Protein AF-A0A7Y2GBN8-F1 (afdb_monomer)

Structure (mmCIF, N/CA/C/O backbone):
data_AF-A0A7Y2GBN8-F1
#
_entry.id   AF-A0A7Y2GBN8-F1
#
loop_
_atom_site.group_PDB
_atom_site.id
_atom_site.type_symbol
_atom_site.label_atom_id
_atom_site.label_alt_id
_atom_site.label_comp_id
_atom_site.label_asym_id
_atom_site.label_entity_id
_atom_site.label_seq_id
_atom_site.pdbx_PDB_ins_code
_atom_site.Cartn_x
_atom_site.Cartn_y
_atom_site.Cartn_z
_atom_site.occupancy
_atom_site.B_iso_or_equiv
_atom_site.auth_seq_id
_atom_site.auth_comp_id
_atom_site.auth_asym_id
_atom_site.auth_atom_id
_atom_site.pdbx_PDB_model_num
ATOM 1 N N . MET A 1 1 ? 2.448 -14.782 -27.364 1.00 43.53 1 MET A N 1
ATOM 2 C CA . MET A 1 1 ? 2.460 -13.316 -27.543 1.00 43.53 1 MET A CA 1
ATOM 3 C C . MET A 1 1 ? 3.559 -12.957 -28.530 1.00 43.53 1 MET A C 1
ATOM 5 O O . MET A 1 1 ? 4.659 -13.469 -28.355 1.00 43.53 1 MET A O 1
ATOM 9 N N . PRO A 1 2 ? 3.291 -12.168 -29.582 1.00 41.34 2 PRO A N 1
ATOM 10 C CA . PRO A 1 2 ? 4.346 -11.687 -30.469 1.00 41.34 2 PRO A CA 1
ATOM 11 C C . PRO A 1 2 ? 5.323 -10.818 -29.665 1.00 41.34 2 PRO A C 1
ATOM 13 O O . PRO A 1 2 ? 4.904 -9.918 -28.939 1.00 41.34 2 PRO A O 1
ATOM 16 N N . TYR A 1 3 ? 6.620 -11.115 -29.753 1.00 49.09 3 TYR A N 1
ATOM 17 C CA . TYR A 1 3 ? 7.675 -10.302 -29.151 1.00 49.09 3 TYR A CA 1
ATOM 18 C C . TYR A 1 3 ? 7.743 -8.966 -29.898 1.00 49.09 3 TYR A C 1
ATOM 20 O O . TYR A 1 3 ? 8.444 -8.843 -30.901 1.00 49.09 3 TYR A O 1
ATOM 28 N N . PHE A 1 4 ? 6.977 -7.973 -29.448 1.00 67.62 4 PHE A N 1
ATOM 29 C CA . PHE A 1 4 ? 7.106 -6.620 -29.969 1.00 67.62 4 PHE A CA 1
ATOM 30 C C . PHE A 1 4 ? 8.477 -6.073 -29.567 1.00 67.62 4 PHE A C 1
ATOM 32 O O . PHE A 1 4 ? 8.785 -5.912 -28.386 1.00 67.62 4 PHE A O 1
ATOM 39 N N . VAL A 1 5 ? 9.314 -5.818 -30.571 1.00 79.19 5 VAL A N 1
ATOM 40 C CA . VAL A 1 5 ? 10.567 -5.083 -30.402 1.00 79.19 5 VAL A CA 1
ATOM 41 C C . VAL A 1 5 ? 10.202 -3.688 -29.896 1.00 79.19 5 VAL A C 1
ATOM 43 O O . VAL A 1 5 ? 9.410 -2.989 -30.526 1.00 79.19 5 VAL A O 1
ATOM 46 N N . SER A 1 6 ? 10.732 -3.293 -28.739 1.00 90.25 6 SER A N 1
ATOM 47 C CA . SER A 1 6 ? 10.392 -2.003 -28.142 1.00 90.25 6 SER A CA 1
ATOM 48 C C . SER A 1 6 ? 11.012 -0.849 -28.943 1.00 90.25 6 SER A C 1
ATOM 50 O O . SER A 1 6 ? 12.132 -0.945 -29.449 1.00 90.25 6 SER A O 1
ATOM 52 N N . THR A 1 7 ? 10.309 0.280 -29.035 1.00 92.25 7 THR A N 1
ATOM 53 C CA . THR A 1 7 ? 10.820 1.495 -29.693 1.00 92.25 7 THR A CA 1
ATOM 54 C C . THR A 1 7 ? 12.186 1.950 -29.145 1.00 92.25 7 THR A C 1
ATOM 56 O O . THR A 1 7 ? 13.067 2.240 -29.957 1.00 92.25 7 THR A O 1
ATOM 59 N N . PRO A 1 8 ? 12.444 1.950 -27.815 1.00 93.38 8 PRO A N 1
ATOM 60 C CA . PRO A 1 8 ? 13.748 2.340 -27.266 1.00 93.38 8 PRO A CA 1
ATOM 61 C C . PRO A 1 8 ? 14.896 1.426 -27.709 1.00 93.38 8 PRO A C 1
ATOM 63 O O . PRO A 1 8 ? 16.003 1.906 -27.963 1.00 93.38 8 PRO A O 1
ATOM 66 N N . LEU A 1 9 ? 14.621 0.128 -27.872 1.00 95.62 9 LEU A N 1
ATOM 67 C CA . LEU A 1 9 ? 15.596 -0.842 -28.361 1.00 95.62 9 LEU A CA 1
ATOM 68 C C . LEU A 1 9 ? 15.996 -0.530 -29.806 1.00 95.62 9 LEU A C 1
ATOM 70 O O . LEU A 1 9 ? 17.184 -0.473 -30.117 1.00 95.62 9 LEU A O 1
ATOM 74 N N . ILE A 1 10 ? 15.015 -0.283 -30.679 1.00 96.00 10 ILE A N 1
ATOM 75 C CA . ILE A 1 10 ? 15.262 0.050 -32.090 1.00 96.00 10 ILE A CA 1
ATOM 76 C C . ILE A 1 10 ? 16.093 1.330 -32.197 1.00 96.00 10 ILE A C 1
ATOM 78 O O . ILE A 1 10 ? 17.081 1.368 -32.930 1.00 96.00 10 ILE A O 1
ATOM 82 N N . VAL A 1 11 ? 15.722 2.364 -31.438 1.00 96.38 11 VAL A N 1
ATOM 83 C CA . VAL A 1 11 ? 16.416 3.658 -31.424 1.00 96.38 11 VAL A CA 1
ATOM 84 C C . VAL A 1 11 ? 17.865 3.507 -30.944 1.00 96.38 11 VAL A C 1
ATOM 86 O O . VAL A 1 11 ? 18.784 4.018 -31.588 1.00 96.38 11 VAL A O 1
ATOM 89 N N . THR A 1 12 ? 18.090 2.738 -29.875 1.00 96.69 12 THR A N 1
ATOM 90 C CA . THR A 1 12 ? 19.435 2.451 -29.346 1.00 96.69 12 THR A CA 1
ATOM 91 C C . THR A 1 12 ? 20.280 1.666 -30.349 1.00 96.69 12 THR A C 1
ATOM 93 O O . THR A 1 12 ? 21.427 2.028 -30.618 1.00 96.69 12 THR A O 1
ATOM 96 N N . ALA A 1 13 ? 19.712 0.620 -30.957 1.00 96.75 13 ALA A N 1
ATOM 97 C CA . ALA A 1 13 ? 20.402 -0.203 -31.946 1.00 96.75 13 ALA A CA 1
ATOM 98 C C . ALA A 1 13 ? 20.777 0.591 -33.206 1.00 96.75 13 ALA A C 1
ATOM 100 O O . ALA A 1 13 ? 21.891 0.449 -33.718 1.00 96.75 13 ALA A O 1
ATOM 101 N N . LEU A 1 14 ? 19.888 1.471 -33.680 1.00 97.19 14 LEU A N 1
ATOM 102 C CA . LEU A 1 14 ? 20.169 2.363 -34.804 1.00 97.19 14 LEU A CA 1
ATOM 103 C C . LEU A 1 14 ? 21.304 3.338 -34.468 1.00 97.19 14 LEU A C 1
ATOM 105 O O . LEU A 1 14 ? 22.244 3.472 -35.253 1.00 97.19 14 LEU A O 1
ATOM 109 N N . GLY A 1 15 ? 21.254 3.968 -33.290 1.00 97.31 15 GLY A N 1
ATOM 110 C CA . GLY A 1 15 ? 22.294 4.886 -32.826 1.00 97.31 15 GLY A CA 1
ATOM 111 C C . GLY A 1 15 ? 23.675 4.229 -32.757 1.00 97.31 15 GLY A C 1
ATOM 112 O O . GLY A 1 15 ? 24.641 4.755 -33.310 1.00 97.31 15 GLY A O 1
ATOM 113 N N . LEU A 1 16 ? 23.765 3.030 -32.172 1.00 97.44 16 LEU A N 1
ATOM 114 C CA . LEU A 1 16 ? 25.018 2.267 -32.096 1.00 97.44 16 LEU A CA 1
ATOM 115 C C . LEU A 1 16 ? 25.519 1.813 -33.471 1.00 97.44 16 LEU A C 1
ATOM 117 O O . LEU A 1 16 ? 26.725 1.831 -33.720 1.00 97.44 16 LEU A O 1
ATOM 121 N N . THR A 1 17 ? 24.613 1.460 -34.385 1.00 96.75 17 THR A N 1
ATOM 122 C CA . THR A 1 17 ? 24.978 1.098 -35.761 1.00 96.75 17 THR A CA 1
ATOM 123 C C . THR A 1 17 ? 25.546 2.298 -36.522 1.00 96.75 17 THR A C 1
ATOM 125 O O . THR A 1 17 ? 26.525 2.140 -37.248 1.00 96.75 17 THR A O 1
ATOM 128 N N . LEU A 1 18 ? 25.005 3.508 -36.326 1.00 96.38 18 LEU A N 1
ATOM 129 C CA . LEU A 1 18 ? 25.555 4.738 -36.913 1.00 96.38 18 LEU A CA 1
ATOM 130 C C . LEU A 1 18 ? 26.959 5.051 -36.384 1.00 96.38 18 LEU A C 1
ATOM 132 O O . LEU A 1 18 ? 27.853 5.349 -37.175 1.00 96.38 18 LEU A O 1
ATOM 136 N N . VAL A 1 19 ? 27.176 4.929 -35.070 1.00 96.06 19 VAL A N 1
ATOM 137 C CA . VAL A 1 19 ? 28.506 5.123 -34.463 1.00 96.06 19 VAL A CA 1
ATOM 138 C C . VAL A 1 19 ? 29.505 4.096 -35.004 1.00 96.06 19 VAL A C 1
ATOM 140 O O . VAL A 1 19 ? 30.620 4.453 -35.389 1.00 96.06 19 VAL A O 1
ATOM 143 N N . ALA A 1 20 ? 29.103 2.826 -35.092 1.00 94.69 20 ALA A N 1
ATOM 144 C CA . ALA A 1 20 ? 29.933 1.767 -35.659 1.00 94.69 20 ALA A CA 1
ATOM 145 C C . ALA A 1 20 ? 30.242 2.008 -37.142 1.00 94.69 20 ALA A C 1
ATOM 147 O O . ALA A 1 20 ? 31.375 1.819 -37.582 1.00 94.69 20 ALA A O 1
ATOM 148 N N . TRP A 1 21 ? 29.254 2.461 -37.916 1.00 95.12 21 TRP A N 1
ATOM 149 C CA . TRP A 1 21 ? 29.446 2.804 -39.318 1.00 95.12 21 TRP A CA 1
ATOM 150 C C . TRP A 1 21 ? 30.495 3.896 -39.482 1.00 95.12 21 TRP A C 1
ATOM 152 O O . TRP A 1 21 ? 31.442 3.728 -40.256 1.00 95.12 21 TRP A O 1
ATOM 162 N N . GLU A 1 22 ? 30.369 4.977 -38.725 1.00 95.38 22 GLU A N 1
ATOM 163 C CA . GLU A 1 22 ? 31.273 6.114 -38.822 1.00 95.38 22 GLU A CA 1
ATOM 164 C C . GLU A 1 22 ? 32.708 5.745 -38.412 1.00 95.38 22 GLU A C 1
ATOM 166 O O . GLU A 1 22 ? 33.669 6.161 -39.058 1.00 95.38 22 GLU A O 1
ATOM 171 N N . ALA A 1 23 ? 32.870 4.847 -37.435 1.00 90.69 23 ALA A N 1
ATOM 172 C CA . ALA A 1 23 ? 34.175 4.327 -37.027 1.00 90.69 23 ALA A CA 1
ATOM 173 C C . ALA A 1 23 ? 34.935 3.577 -38.144 1.00 90.69 23 ALA A C 1
ATOM 175 O O . ALA A 1 23 ? 36.156 3.446 -38.064 1.00 90.69 23 ALA A O 1
ATOM 176 N N . THR A 1 24 ? 34.240 3.106 -39.189 1.00 91.56 24 THR A N 1
ATOM 177 C CA . THR A 1 24 ? 34.852 2.395 -40.332 1.00 91.56 24 THR A CA 1
ATOM 178 C C . THR A 1 24 ? 35.208 3.280 -41.524 1.00 91.56 24 THR A C 1
ATOM 180 O O . THR A 1 24 ? 35.762 2.779 -42.503 1.00 91.56 24 THR A O 1
ATOM 183 N N . ARG A 1 25 ? 34.863 4.572 -41.504 1.00 91.44 25 ARG A N 1
ATOM 184 C CA . ARG A 1 25 ? 35.140 5.483 -42.623 1.00 91.44 25 ARG A CA 1
ATOM 185 C C . ARG A 1 25 ? 36.541 6.086 -42.527 1.00 91.44 25 ARG A C 1
ATOM 187 O O . ARG A 1 25 ? 37.037 6.366 -41.440 1.00 91.44 25 ARG A O 1
ATOM 194 N N . SER A 1 26 ? 37.160 6.305 -43.692 1.00 90.62 26 SER A N 1
ATOM 195 C CA . SER A 1 26 ? 38.464 6.980 -43.802 1.00 90.62 26 SER A CA 1
ATOM 196 C C . SER A 1 26 ? 38.367 8.469 -43.461 1.00 90.62 26 SER A C 1
ATOM 198 O O . SER A 1 26 ? 39.280 9.022 -42.856 1.00 90.62 26 SER A O 1
ATOM 200 N N . GLU A 1 27 ? 37.256 9.109 -43.828 1.00 93.50 27 GLU A N 1
ATOM 201 C CA . GLU A 1 27 ? 36.945 10.496 -43.483 1.00 93.50 27 GLU A CA 1
ATOM 202 C C . GLU A 1 27 ? 35.782 10.504 -42.499 1.00 93.50 27 GLU A C 1
ATOM 204 O O . GLU A 1 27 ? 34.703 9.993 -42.807 1.00 93.50 27 GLU A O 1
ATOM 209 N N . ARG A 1 28 ? 36.023 11.051 -41.303 1.00 91.88 28 ARG A N 1
ATOM 210 C CA . ARG A 1 28 ? 35.034 11.061 -40.226 1.00 91.88 28 ARG A CA 1
ATOM 211 C C . ARG A 1 28 ? 34.109 12.267 -40.346 1.00 91.88 28 ARG A C 1
ATOM 213 O O . ARG A 1 28 ? 34.570 13.404 -40.317 1.00 91.88 28 ARG A O 1
ATOM 220 N N . ASN A 1 29 ? 32.806 12.026 -40.392 1.00 94.75 29 ASN A N 1
ATOM 221 C CA . ASN A 1 29 ? 31.762 13.028 -40.272 1.00 94.75 29 ASN A CA 1
ATOM 222 C C . ASN A 1 29 ? 31.305 13.140 -38.801 1.00 94.75 29 ASN A C 1
ATOM 224 O O . ASN A 1 29 ? 30.582 12.267 -38.305 1.00 94.75 29 ASN A O 1
ATOM 228 N N . PRO A 1 30 ? 31.674 14.219 -38.086 1.00 94.31 30 PRO A N 1
ATOM 229 C CA . PRO A 1 30 ? 31.319 14.380 -36.678 1.00 94.31 30 PRO A CA 1
ATOM 230 C C . PRO A 1 30 ? 29.804 14.467 -36.450 1.00 94.31 30 PRO A C 1
ATOM 232 O O . PRO A 1 30 ? 29.337 14.068 -35.386 1.00 94.31 30 PRO A O 1
ATOM 235 N N . LEU A 1 31 ? 29.024 14.919 -37.441 1.00 95.12 31 LEU A N 1
ATOM 236 C CA . LEU A 1 31 ? 27.568 15.030 -37.320 1.00 95.12 31 LEU A CA 1
ATOM 237 C C . LEU A 1 31 ? 26.885 13.659 -37.260 1.00 95.12 31 LEU A C 1
ATOM 239 O O . LEU A 1 31 ? 25.912 13.501 -36.528 1.00 95.12 31 LEU A O 1
ATOM 243 N N . LEU A 1 32 ? 2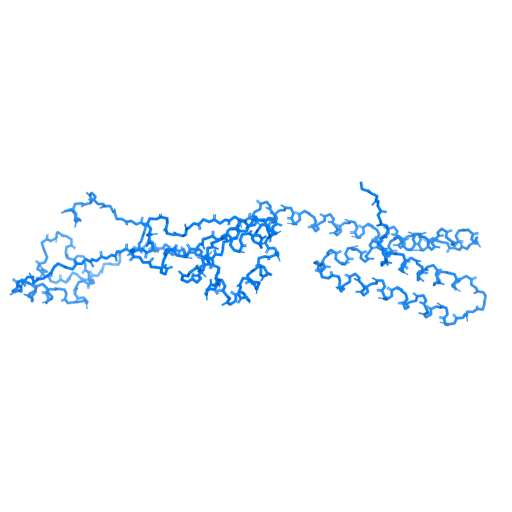7.400 12.658 -37.984 1.00 93.12 32 LEU A N 1
ATOM 244 C CA . LEU A 1 32 ? 26.854 11.295 -37.946 1.00 93.12 32 LEU A CA 1
ATOM 245 C C . LEU A 1 32 ? 27.156 10.612 -36.611 1.00 93.12 32 LEU A C 1
ATOM 247 O O . LEU A 1 32 ? 26.266 10.002 -36.021 1.00 93.12 32 LEU A O 1
ATOM 251 N N . THR A 1 33 ? 28.377 10.782 -36.100 1.00 93.88 33 THR A N 1
ATOM 252 C CA . THR A 1 33 ? 28.749 10.315 -34.758 1.00 93.88 33 THR A CA 1
ATOM 253 C C . THR A 1 33 ? 27.875 10.966 -33.684 1.00 93.88 33 THR A C 1
ATOM 255 O O . THR A 1 33 ? 27.334 10.270 -32.826 1.00 93.88 33 THR A O 1
ATOM 258 N N . LEU A 1 34 ? 27.688 12.290 -33.753 1.00 96.56 34 LEU A N 1
ATOM 259 C CA . LEU A 1 34 ? 26.830 13.025 -32.824 1.00 96.56 34 LEU A CA 1
ATOM 260 C C . LEU A 1 34 ? 25.376 12.543 -32.905 1.00 96.56 34 LEU A C 1
ATOM 262 O O . LEU A 1 34 ? 24.775 12.263 -31.873 1.00 96.56 34 LEU A O 1
ATOM 266 N N . GLY A 1 35 ? 24.830 12.383 -34.114 1.00 96.88 35 GLY A N 1
ATOM 267 C CA . GLY A 1 35 ? 23.480 11.857 -34.322 1.00 96.88 35 GLY A CA 1
ATOM 268 C C . GLY A 1 35 ? 23.295 10.451 -33.745 1.00 96.88 35 GLY A C 1
ATOM 269 O O . GLY A 1 35 ? 22.286 10.179 -33.097 1.00 96.88 35 GLY A O 1
ATOM 270 N N . GLY A 1 36 ? 24.297 9.580 -33.899 1.00 96.62 36 GLY A N 1
ATOM 271 C CA . GLY A 1 36 ? 24.310 8.256 -33.279 1.00 96.62 36 GLY A CA 1
ATOM 272 C C . GLY A 1 36 ? 24.240 8.317 -31.749 1.00 96.62 36 GLY A C 1
ATOM 273 O O . GLY A 1 36 ? 23.407 7.639 -31.148 1.00 96.62 36 GLY A O 1
ATOM 274 N N . PHE A 1 37 ? 25.043 9.180 -31.116 1.00 97.56 37 PHE A N 1
ATOM 275 C CA . PHE A 1 37 ? 24.998 9.382 -29.663 1.00 97.56 37 PHE A CA 1
ATOM 276 C C . PHE A 1 37 ? 23.678 9.988 -29.178 1.00 97.56 37 PHE A C 1
ATOM 278 O O . PHE A 1 37 ? 23.170 9.565 -28.142 1.00 97.56 37 PHE A O 1
ATOM 285 N N . VAL A 1 38 ? 23.095 10.928 -29.926 1.00 97.81 38 VAL A N 1
ATOM 286 C CA . VAL A 1 38 ? 21.780 11.505 -29.603 1.00 97.81 38 VAL A CA 1
ATOM 287 C C . VAL A 1 38 ? 20.700 10.424 -29.608 1.00 97.81 38 VAL A C 1
ATOM 289 O O . VAL A 1 38 ? 19.917 10.351 -28.664 1.00 97.81 38 VAL A O 1
ATOM 292 N N . LEU A 1 39 ? 20.682 9.540 -30.611 1.00 97.50 39 LEU A N 1
ATOM 293 C CA . LEU A 1 39 ? 19.724 8.432 -30.660 1.00 97.50 39 LEU A CA 1
ATOM 294 C C . LEU A 1 39 ? 19.894 7.476 -29.476 1.00 97.50 39 LEU A C 1
ATOM 296 O O . LEU A 1 39 ? 18.912 7.151 -28.817 1.00 97.50 39 LEU A O 1
ATOM 300 N N . VAL A 1 40 ? 21.128 7.086 -29.143 1.00 97.50 40 VAL A N 1
ATOM 301 C CA . VAL A 1 40 ? 21.387 6.281 -27.937 1.00 97.50 40 VAL A CA 1
ATOM 302 C C . VAL A 1 40 ? 20.872 6.995 -26.683 1.00 97.50 40 VAL A C 1
ATOM 304 O O . VAL A 1 40 ? 20.182 6.381 -25.873 1.00 97.50 40 VAL A O 1
ATOM 307 N N . GLY A 1 41 ? 21.138 8.297 -26.547 1.00 96.81 41 GLY A N 1
ATOM 308 C CA . GLY A 1 41 ? 20.645 9.112 -25.436 1.00 96.81 41 GLY A CA 1
ATOM 309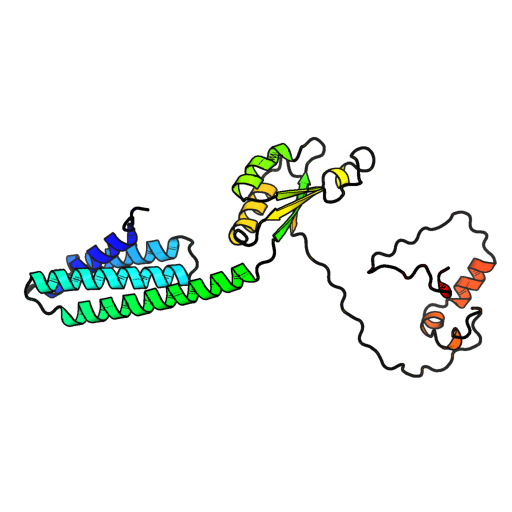 C C . GLY A 1 41 ? 19.118 9.115 -25.324 1.00 96.81 41 GLY A C 1
ATOM 310 O O . GLY A 1 41 ? 18.593 8.938 -24.228 1.00 96.81 41 GLY A O 1
ATOM 311 N N . ILE A 1 42 ? 18.403 9.234 -26.448 1.00 97.38 42 ILE A N 1
ATOM 312 C CA . ILE A 1 42 ? 16.932 9.159 -26.494 1.00 97.38 42 ILE A CA 1
ATOM 313 C C . ILE A 1 42 ? 16.441 7.777 -26.048 1.00 97.38 42 ILE A C 1
ATOM 315 O O . ILE A 1 42 ? 15.516 7.689 -25.240 1.00 97.38 42 ILE A O 1
ATOM 319 N N . GLY A 1 43 ? 17.062 6.700 -26.537 1.00 95.38 43 GLY A N 1
ATOM 320 C CA . GLY A 1 43 ? 16.718 5.333 -26.140 1.00 95.38 43 GLY A CA 1
ATOM 321 C C . GLY A 1 43 ? 16.879 5.110 -24.634 1.00 95.38 43 GLY A C 1
ATOM 322 O O . GLY A 1 43 ? 15.957 4.629 -23.974 1.00 95.38 43 GLY A O 1
ATOM 323 N N . VAL A 1 44 ? 18.008 5.550 -24.070 1.00 96.69 44 VAL A N 1
ATOM 324 C CA . VAL A 1 44 ? 18.286 5.475 -22.627 1.00 96.69 44 VAL A CA 1
ATOM 325 C C . VAL A 1 44 ? 17.295 6.317 -21.822 1.00 96.69 44 VAL A C 1
ATOM 327 O O . VAL A 1 44 ? 16.694 5.811 -20.875 1.00 96.69 44 VAL A O 1
ATOM 330 N N . ALA A 1 45 ? 17.078 7.577 -22.206 1.00 95.62 45 ALA A N 1
ATOM 331 C CA . ALA A 1 45 ? 16.150 8.466 -21.512 1.00 95.62 45 ALA A CA 1
ATOM 332 C C . ALA A 1 45 ? 14.723 7.903 -21.512 1.00 95.62 45 ALA A C 1
ATOM 334 O O . ALA A 1 45 ? 14.060 7.910 -20.480 1.00 95.62 45 ALA A O 1
ATOM 335 N N . SER A 1 46 ? 14.273 7.332 -22.634 1.00 94.69 46 SER A N 1
ATOM 336 C CA . SER A 1 46 ? 12.953 6.706 -22.729 1.00 94.69 46 SER A CA 1
ATOM 337 C C . SER A 1 46 ? 12.786 5.527 -21.765 1.00 94.69 46 SER A C 1
ATOM 339 O O . SER A 1 46 ? 11.706 5.356 -21.204 1.00 94.69 46 SER A O 1
ATOM 341 N N . ARG A 1 47 ? 13.842 4.738 -21.518 1.00 93.12 47 ARG A N 1
ATOM 342 C CA . ARG A 1 47 ? 13.806 3.672 -20.504 1.00 93.12 47 ARG A CA 1
ATOM 343 C C . ARG A 1 47 ? 13.721 4.234 -19.093 1.00 93.12 47 ARG A C 1
ATOM 345 O O . ARG A 1 47 ? 12.880 3.786 -18.319 1.00 93.12 47 ARG A O 1
ATOM 352 N N . LEU A 1 48 ? 14.557 5.218 -18.774 1.00 92.31 48 LEU A N 1
ATOM 353 C CA . LEU A 1 48 ? 14.628 5.799 -17.431 1.00 92.31 48 LEU A CA 1
ATOM 354 C C . LEU A 1 48 ? 13.365 6.586 -17.054 1.00 92.31 48 LEU A C 1
ATOM 356 O O . LEU A 1 48 ? 12.985 6.601 -15.891 1.00 92.31 48 LEU A O 1
ATOM 360 N N . LEU A 1 49 ? 12.686 7.188 -18.032 1.00 92.12 49 LEU A N 1
ATOM 361 C CA . LEU A 1 49 ? 11.462 7.970 -17.831 1.00 92.12 49 LEU A CA 1
ATOM 362 C C . LEU A 1 49 ? 10.170 7.145 -17.979 1.00 92.12 49 LEU A C 1
ATOM 364 O O . LEU A 1 49 ? 9.082 7.708 -17.949 1.00 92.12 49 LEU A O 1
ATOM 368 N N . SER A 1 50 ? 10.262 5.820 -18.136 1.00 87.69 50 SER A N 1
ATOM 369 C CA . SER A 1 50 ? 9.094 4.950 -18.367 1.00 87.69 50 SER A CA 1
ATOM 370 C C . SER A 1 50 ? 8.221 4.696 -17.129 1.00 87.69 50 SER A C 1
ATOM 372 O O . SER A 1 50 ? 7.198 4.026 -17.238 1.00 87.69 50 SER A O 1
ATOM 374 N N . GLY A 1 51 ? 8.627 5.182 -15.952 1.00 82.25 51 GLY A N 1
ATOM 375 C CA . GLY A 1 51 ? 7.957 4.903 -14.675 1.00 82.25 51 GLY A CA 1
ATOM 376 C C . GLY A 1 51 ? 8.220 3.497 -14.121 1.00 82.25 51 GLY A C 1
ATOM 377 O O . GLY A 1 51 ? 7.737 3.165 -13.043 1.00 82.25 51 GLY A O 1
ATOM 378 N N . ALA A 1 52 ? 8.998 2.667 -14.824 1.00 81.50 52 ALA A N 1
ATOM 379 C CA . ALA A 1 52 ? 9.407 1.363 -14.319 1.00 81.50 52 ALA A CA 1
ATOM 380 C C . ALA A 1 52 ? 10.414 1.497 -13.155 1.00 81.50 52 ALA A C 1
ATOM 382 O O . ALA A 1 52 ? 11.203 2.452 -13.133 1.00 81.50 52 ALA A O 1
ATOM 383 N N . PRO A 1 53 ? 10.455 0.520 -12.224 1.00 88.00 53 PRO A N 1
ATOM 384 C CA . PRO A 1 53 ? 11.425 0.507 -11.132 1.00 88.00 53 PRO A CA 1
ATOM 385 C C . PRO A 1 53 ? 12.856 0.698 -11.637 1.00 88.00 53 PRO A C 1
ATOM 387 O O . PRO A 1 53 ? 13.238 0.119 -12.657 1.00 88.00 53 PRO A O 1
ATOM 390 N N . MET A 1 54 ? 13.671 1.466 -10.906 1.00 91.44 54 MET A N 1
ATOM 391 C CA . MET A 1 54 ? 15.020 1.856 -11.343 1.00 91.44 54 MET A CA 1
ATOM 392 C C . MET A 1 54 ? 15.870 0.654 -11.780 1.00 91.44 54 MET A C 1
ATOM 394 O O . MET A 1 54 ? 16.513 0.69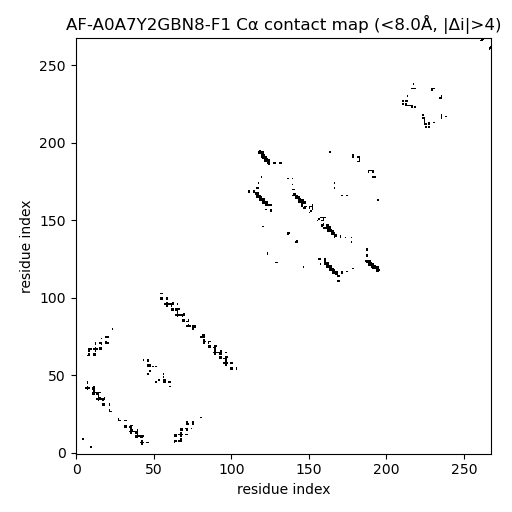2 -12.826 1.00 91.44 54 MET A O 1
ATOM 398 N N . LEU A 1 55 ? 15.816 -0.451 -11.031 1.00 90.25 55 LEU A N 1
ATOM 399 C CA . LEU A 1 55 ? 16.557 -1.673 -11.346 1.00 90.25 55 LEU A CA 1
ATOM 400 C C . LEU A 1 55 ? 16.099 -2.323 -12.667 1.00 90.25 55 LEU A C 1
ATOM 402 O O . LEU A 1 55 ? 16.930 -2.755 -13.468 1.00 90.25 55 LEU A O 1
ATOM 406 N N . ALA A 1 56 ? 14.789 -2.338 -12.934 1.00 88.69 56 ALA A N 1
ATOM 407 C CA . ALA A 1 56 ? 14.216 -2.849 -14.180 1.00 88.69 56 ALA A CA 1
ATOM 408 C C . ALA A 1 56 ? 14.553 -1.942 -15.377 1.00 88.69 56 ALA A C 1
ATOM 410 O O . ALA A 1 56 ? 14.873 -2.436 -16.465 1.00 88.69 56 ALA A O 1
ATOM 411 N N . SER A 1 57 ? 14.539 -0.624 -15.168 1.00 93.12 57 SER A N 1
ATOM 412 C CA . SER A 1 57 ? 14.931 0.378 -16.163 1.00 93.12 57 SER A CA 1
ATOM 413 C C . SER A 1 57 ? 16.409 0.245 -16.533 1.00 93.12 57 SER A C 1
ATOM 415 O O . SER A 1 57 ? 16.736 0.132 -17.714 1.00 93.12 57 SER A O 1
ATOM 417 N N . VAL A 1 58 ? 17.302 0.152 -15.541 1.00 95.00 58 VAL A N 1
ATOM 418 C CA . VAL A 1 58 ? 18.745 -0.050 -15.750 1.00 95.00 58 VAL A CA 1
ATOM 419 C C . VAL A 1 58 ? 19.020 -1.381 -16.453 1.00 95.00 58 VAL A C 1
ATOM 421 O O . VAL A 1 58 ? 19.739 -1.406 -17.450 1.00 95.00 58 VAL A O 1
ATOM 424 N N . SER A 1 59 ? 18.404 -2.479 -16.006 1.00 95.44 59 SER A N 1
ATOM 425 C CA . SER A 1 59 ? 18.513 -3.783 -16.676 1.00 95.44 59 SER A CA 1
ATOM 426 C C . SER A 1 59 ? 18.089 -3.707 -18.150 1.00 95.44 59 SER A C 1
ATOM 428 O O . SER A 1 59 ? 18.794 -4.210 -19.028 1.00 95.44 59 SER A O 1
ATOM 430 N N . SER A 1 60 ? 16.982 -3.017 -18.441 1.00 94.50 60 SER A N 1
ATOM 431 C CA . SER A 1 60 ? 16.485 -2.830 -19.809 1.00 94.50 60 SER A CA 1
ATOM 432 C C . SER A 1 60 ? 17.442 -2.016 -20.675 1.00 94.50 60 SER A C 1
ATOM 434 O O . SER A 1 60 ? 17.649 -2.368 -21.832 1.00 94.50 60 SER A O 1
ATOM 436 N N . VAL A 1 61 ? 18.075 -0.982 -20.116 1.00 96.69 61 VAL A N 1
ATOM 437 C CA . VAL A 1 61 ? 19.117 -0.210 -20.806 1.00 96.69 61 VAL A CA 1
ATOM 438 C C . VAL A 1 61 ? 20.308 -1.101 -21.170 1.00 96.69 61 VAL A C 1
ATOM 440 O O . VAL A 1 61 ? 20.749 -1.085 -22.317 1.00 96.69 61 VAL A O 1
ATOM 443 N N . PHE A 1 62 ? 20.801 -1.927 -20.242 1.00 97.38 62 PHE A N 1
ATOM 444 C CA . PHE A 1 62 ? 21.889 -2.873 -20.528 1.00 97.38 62 PHE A CA 1
ATOM 445 C C . PHE A 1 62 ? 21.510 -3.897 -21.604 1.00 97.38 62 PHE A C 1
ATOM 447 O O . PHE A 1 62 ? 22.328 -4.195 -22.475 1.00 97.38 62 PHE A O 1
ATOM 454 N N . MET A 1 63 ? 20.272 -4.400 -21.593 1.00 96.94 63 MET A N 1
ATOM 455 C CA . MET A 1 63 ? 19.785 -5.285 -22.654 1.00 96.94 63 MET A CA 1
ATOM 456 C C . MET A 1 63 ? 19.726 -4.576 -24.014 1.00 96.94 63 MET A C 1
ATOM 458 O O . MET A 1 63 ? 20.176 -5.148 -25.008 1.00 96.94 63 MET A O 1
ATOM 462 N N . ASP A 1 64 ? 19.235 -3.333 -24.063 1.00 96.81 64 ASP A N 1
ATOM 463 C CA . ASP A 1 64 ? 19.158 -2.542 -25.297 1.00 96.81 64 ASP A CA 1
ATOM 464 C C . ASP A 1 64 ? 20.555 -2.249 -25.867 1.00 96.81 64 ASP A C 1
ATOM 466 O O . ASP A 1 64 ? 20.786 -2.432 -27.065 1.00 96.81 64 ASP A O 1
ATOM 470 N N . PHE A 1 65 ? 21.516 -1.880 -25.009 1.00 97.38 65 PHE A N 1
ATOM 471 C CA . PHE A 1 65 ? 22.927 -1.768 -25.389 1.00 97.38 65 PHE A CA 1
ATOM 472 C C . PHE A 1 65 ? 23.478 -3.095 -25.900 1.00 97.38 65 PHE A C 1
ATOM 474 O O . PHE A 1 65 ? 24.136 -3.125 -26.937 1.00 97.38 65 PHE A O 1
ATOM 481 N N . GLY A 1 66 ? 23.197 -4.192 -25.198 1.00 97.38 66 GLY A N 1
ATOM 482 C CA . GLY A 1 66 ? 23.645 -5.527 -25.566 1.00 97.38 66 GLY A CA 1
ATOM 483 C C . GLY A 1 66 ? 23.220 -5.921 -26.977 1.00 97.38 66 GLY A C 1
ATOM 484 O O . GLY A 1 66 ? 24.062 -6.244 -27.817 1.00 97.38 66 GLY A O 1
ATOM 485 N N . VAL A 1 67 ? 21.922 -5.813 -27.272 1.00 97.12 67 VAL A N 1
ATOM 486 C CA . VAL A 1 67 ? 21.384 -6.081 -28.612 1.00 97.12 67 VAL A CA 1
ATOM 487 C C . VAL A 1 67 ? 21.944 -5.095 -29.636 1.00 97.12 67 VAL A C 1
ATOM 489 O O . VAL A 1 67 ? 22.382 -5.512 -30.708 1.00 97.12 67 VAL A O 1
ATOM 492 N N . GLY A 1 68 ? 21.980 -3.800 -29.323 1.00 97.19 68 GLY A N 1
ATOM 493 C CA . GLY A 1 68 ? 22.456 -2.786 -30.258 1.00 97.19 68 GLY A CA 1
ATOM 494 C C . GLY A 1 68 ? 23.935 -2.942 -30.634 1.00 97.19 68 GLY A C 1
ATOM 495 O O . GLY A 1 68 ? 24.284 -2.810 -31.807 1.00 97.19 68 GLY A O 1
ATOM 496 N N . PHE A 1 69 ? 24.800 -3.312 -29.686 1.00 98.06 69 PHE A N 1
ATOM 497 C CA . PHE A 1 69 ? 26.207 -3.626 -29.950 1.00 98.06 69 PHE A CA 1
ATOM 498 C C . PHE A 1 69 ? 26.377 -4.895 -30.795 1.00 98.06 69 PHE A C 1
ATOM 500 O O . PHE A 1 69 ? 27.243 -4.925 -31.671 1.00 98.06 69 PHE A O 1
ATOM 507 N N . LEU A 1 70 ? 25.543 -5.923 -30.595 1.00 97.69 70 LEU A N 1
ATOM 508 C CA . LEU A 1 70 ? 25.556 -7.120 -31.442 1.00 97.69 70 LEU A CA 1
ATOM 509 C C . LEU A 1 70 ? 25.120 -6.808 -32.877 1.00 97.69 70 LEU A C 1
ATOM 511 O O . LEU A 1 70 ? 25.788 -7.238 -33.816 1.00 97.69 70 LEU A O 1
ATOM 515 N N . VAL A 1 71 ? 24.054 -6.021 -33.058 1.00 97.44 71 VAL A N 1
ATOM 516 C CA . VAL A 1 71 ? 23.596 -5.567 -34.384 1.00 97.44 71 VAL A CA 1
ATOM 517 C C . VAL A 1 71 ? 24.695 -4.767 -35.086 1.00 97.44 71 VAL A C 1
ATOM 519 O O . VAL A 1 71 ? 25.031 -5.057 -36.236 1.00 97.44 71 VAL A O 1
ATOM 522 N N . ALA A 1 72 ? 25.321 -3.825 -34.379 1.00 96.19 72 ALA A N 1
ATOM 523 C CA . ALA A 1 72 ? 26.459 -3.070 -34.888 1.00 96.19 72 ALA A CA 1
ATOM 524 C C . ALA A 1 72 ? 27.647 -3.984 -35.250 1.00 96.19 7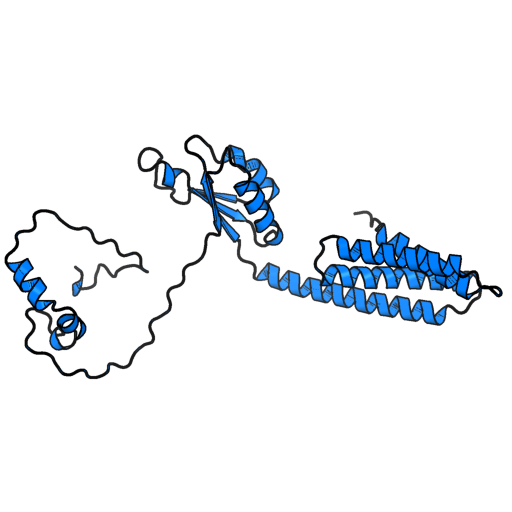2 ALA A C 1
ATOM 526 O O . ALA A 1 72 ? 28.261 -3.815 -36.302 1.00 96.19 72 ALA A O 1
ATOM 527 N N . GLY A 1 73 ? 27.946 -4.995 -34.430 1.00 96.81 73 GLY A N 1
ATOM 528 C CA . GLY A 1 73 ? 28.982 -5.991 -34.706 1.00 96.81 73 GLY A CA 1
ATOM 529 C C . GLY A 1 73 ? 28.708 -6.804 -35.975 1.00 96.81 73 GLY A C 1
ATOM 530 O O . GLY A 1 73 ? 29.592 -6.934 -36.822 1.00 96.81 73 GLY A O 1
ATOM 531 N N . VAL A 1 74 ? 27.477 -7.293 -36.158 1.00 96.81 74 VAL A N 1
ATOM 532 C CA . VAL A 1 74 ? 27.051 -7.998 -37.383 1.00 96.81 74 VAL A CA 1
ATOM 533 C C . VAL A 1 74 ? 27.189 -7.092 -38.607 1.00 96.81 74 VAL A C 1
ATOM 535 O O . VAL A 1 74 ? 27.714 -7.518 -39.638 1.00 96.81 74 VAL A O 1
ATOM 538 N N . PHE A 1 75 ? 26.792 -5.824 -38.488 1.00 96.88 75 PHE A N 1
ATOM 539 C CA . PHE A 1 75 ? 26.971 -4.831 -39.545 1.00 96.88 75 PHE A CA 1
ATOM 540 C C . PHE A 1 75 ? 28.454 -4.623 -39.906 1.00 96.88 75 PHE A C 1
ATOM 542 O O . PHE A 1 75 ? 28.806 -4.600 -41.086 1.00 96.88 75 PHE A O 1
ATOM 549 N N . LEU A 1 76 ? 29.349 -4.537 -38.917 1.00 96.00 76 LEU A N 1
ATOM 550 C CA . LEU A 1 76 ? 30.794 -4.419 -39.148 1.00 96.00 76 LEU A CA 1
ATOM 551 C C . LEU A 1 76 ? 31.382 -5.653 -39.846 1.00 96.00 76 LEU A C 1
ATOM 553 O O . LEU A 1 76 ? 32.185 -5.495 -40.769 1.00 96.00 76 LEU A O 1
ATOM 557 N N . ILE A 1 77 ? 30.947 -6.863 -39.472 1.00 96.06 77 ILE A N 1
ATOM 558 C CA . ILE A 1 77 ? 31.336 -8.109 -40.156 1.00 96.06 77 ILE A CA 1
ATOM 559 C C . ILE A 1 77 ? 30.916 -8.058 -41.626 1.00 96.06 77 ILE A C 1
ATOM 561 O O . ILE A 1 77 ? 31.730 -8.346 -42.505 1.00 96.06 77 ILE A O 1
ATOM 565 N N . ALA A 1 78 ? 29.681 -7.634 -41.911 1.00 95.69 78 ALA A N 1
ATOM 566 C CA . ALA A 1 78 ? 29.185 -7.501 -43.281 1.00 95.69 78 ALA A CA 1
ATOM 567 C C . ALA A 1 78 ? 30.028 -6.519 -44.116 1.00 95.69 78 ALA A C 1
ATOM 569 O O . ALA A 1 78 ? 30.170 -6.686 -45.328 1.00 95.69 78 ALA A O 1
ATOM 570 N N . ARG A 1 79 ? 30.651 -5.527 -43.467 1.00 94.81 79 ARG A N 1
ATOM 571 C CA . ARG A 1 79 ? 31.576 -4.571 -44.096 1.00 94.81 79 ARG A CA 1
ATOM 572 C C . ARG A 1 79 ? 33.048 -4.989 -44.054 1.00 94.81 79 ARG A C 1
ATOM 574 O O . ARG A 1 79 ? 33.894 -4.196 -44.458 1.00 94.81 79 ARG A O 1
ATOM 581 N N . LYS A 1 80 ? 33.364 -6.211 -43.609 1.00 94.69 80 LYS A N 1
ATOM 582 C CA . LYS A 1 80 ? 34.737 -6.730 -43.450 1.00 94.69 80 LYS A CA 1
ATOM 583 C C . LYS A 1 80 ? 35.617 -5.857 -42.534 1.00 94.69 80 LYS A C 1
ATOM 585 O O . LYS A 1 80 ? 36.821 -5.752 -42.750 1.00 94.69 80 LYS A O 1
ATOM 590 N N . ALA A 1 81 ? 35.016 -5.226 -41.525 1.00 94.81 81 ALA A N 1
ATOM 591 C CA . ALA A 1 81 ? 35.701 -4.417 -40.516 1.00 94.81 81 ALA A CA 1
ATOM 592 C C . ALA A 1 81 ? 35.883 -5.185 -39.190 1.00 94.81 81 ALA A C 1
ATOM 594 O O . ALA A 1 81 ? 35.302 -6.252 -38.984 1.00 94.81 81 ALA A O 1
ATOM 595 N N . SER A 1 82 ? 36.685 -4.644 -38.267 1.00 93.19 82 SER A N 1
ATOM 596 C CA . SER A 1 82 ? 36.914 -5.245 -36.948 1.00 93.19 82 SER A CA 1
ATOM 597 C C . SER A 1 82 ? 35.673 -5.136 -36.049 1.00 93.19 82 SER A C 1
ATOM 599 O O . SER A 1 82 ? 35.349 -4.078 -35.521 1.00 93.19 82 SER A O 1
ATOM 601 N N . ALA A 1 83 ? 34.982 -6.259 -35.835 1.00 95.88 83 ALA A N 1
ATOM 602 C CA . ALA A 1 83 ? 33.765 -6.321 -35.015 1.00 95.88 83 ALA A CA 1
ATOM 603 C C . ALA A 1 83 ? 33.986 -6.819 -33.574 1.00 95.88 83 ALA A C 1
ATOM 605 O O . ALA A 1 83 ? 33.065 -6.765 -32.759 1.00 95.88 83 ALA A O 1
ATOM 606 N N . GLY A 1 84 ? 35.189 -7.313 -33.249 1.00 94.00 84 GLY A N 1
ATOM 607 C CA . GLY A 1 84 ? 35.460 -8.044 -32.003 1.00 94.00 84 GLY A CA 1
ATOM 608 C C . GLY A 1 84 ? 35.054 -7.287 -30.735 1.00 94.00 84 GLY A C 1
ATOM 609 O O . GLY A 1 84 ? 34.356 -7.840 -29.889 1.00 94.00 84 GLY A O 1
ATOM 610 N N . SER A 1 85 ? 35.409 -6.002 -30.635 1.00 94.50 85 SER A N 1
ATOM 611 C CA . SER A 1 85 ? 35.065 -5.170 -29.474 1.00 94.50 85 SER A CA 1
ATOM 612 C C . SER A 1 85 ? 33.558 -4.934 -29.336 1.00 94.50 85 SER A C 1
ATOM 614 O O . SER A 1 85 ? 33.045 -4.966 -28.224 1.00 94.50 85 SER A O 1
ATOM 616 N N . PHE A 1 86 ? 32.833 -4.755 -30.446 1.00 95.06 86 PHE A N 1
ATOM 617 C CA . PHE A 1 86 ? 31.379 -4.558 -30.424 1.00 95.06 86 PHE A CA 1
ATOM 618 C C . PHE A 1 86 ? 30.661 -5.825 -29.959 1.00 95.06 86 PHE A C 1
ATOM 620 O O . PHE A 1 86 ? 29.793 -5.760 -29.096 1.00 95.06 86 PHE A O 1
ATOM 627 N N . ILE A 1 87 ? 31.075 -6.993 -30.456 1.00 96.94 87 ILE A N 1
ATOM 628 C CA . ILE A 1 87 ? 30.490 -8.270 -30.032 1.00 96.94 87 ILE A CA 1
ATOM 629 C C . ILE A 1 87 ? 30.774 -8.532 -28.548 1.00 96.94 87 ILE A C 1
ATOM 631 O O . ILE A 1 87 ? 29.855 -8.868 -27.805 1.00 96.94 87 ILE A O 1
ATOM 635 N N . ALA A 1 88 ? 32.015 -8.326 -28.097 1.00 97.00 88 ALA A N 1
ATOM 636 C CA . ALA A 1 88 ? 32.396 -8.531 -26.699 1.00 97.00 88 ALA A CA 1
ATOM 637 C C . ALA A 1 88 ? 31.619 -7.615 -25.734 1.00 97.00 88 ALA A C 1
ATOM 639 O O . ALA A 1 88 ? 31.131 -8.078 -24.698 1.00 97.00 88 ALA A O 1
ATOM 640 N N . LEU A 1 89 ? 31.449 -6.335 -26.092 1.00 97.19 89 LEU A N 1
ATOM 641 C CA . LEU A 1 89 ? 30.641 -5.388 -25.319 1.00 97.19 89 LEU A CA 1
ATOM 642 C C . LEU A 1 89 ? 29.158 -5.771 -25.327 1.00 97.19 89 LEU A C 1
ATOM 644 O O . LEU A 1 89 ? 28.519 -5.729 -24.279 1.00 97.19 89 LEU A O 1
ATOM 648 N N . GLY A 1 90 ? 28.630 -6.205 -26.475 1.00 97.31 90 GLY A N 1
ATOM 649 C CA . GLY A 1 90 ? 27.243 -6.647 -26.602 1.00 97.31 90 GLY A CA 1
ATOM 650 C C . GLY A 1 90 ? 26.921 -7.846 -25.710 1.00 97.31 90 GLY A C 1
ATOM 651 O O . GLY A 1 90 ? 25.961 -7.808 -24.943 1.00 97.31 90 GLY A O 1
ATOM 652 N N . VAL A 1 91 ? 27.766 -8.882 -25.739 1.00 97.81 91 VAL A N 1
ATOM 653 C CA . VAL A 1 91 ? 27.610 -10.067 -24.877 1.00 97.81 91 VAL A CA 1
ATOM 654 C C . VAL A 1 91 ? 27.711 -9.691 -23.400 1.00 97.81 91 VAL A C 1
ATOM 656 O O . VAL A 1 91 ? 26.856 -10.089 -22.613 1.00 97.81 91 VAL A O 1
ATOM 659 N N . THR A 1 92 ? 28.708 -8.888 -23.022 1.00 97.75 92 THR A N 1
ATOM 660 C CA . THR A 1 92 ? 28.875 -8.438 -21.630 1.00 97.75 92 THR A CA 1
ATOM 661 C C . THR A 1 92 ? 27.647 -7.671 -21.140 1.00 97.75 92 THR A C 1
ATOM 663 O O . THR A 1 92 ? 27.131 -7.960 -20.063 1.00 97.75 92 THR A O 1
ATOM 666 N N . ALA A 1 93 ? 27.135 -6.734 -21.941 1.00 97.38 93 ALA A N 1
ATOM 667 C CA . ALA A 1 93 ? 25.957 -5.951 -21.585 1.00 97.38 93 ALA A CA 1
ATOM 668 C C . ALA A 1 93 ? 24.693 -6.821 -21.463 1.00 97.38 93 ALA A C 1
ATOM 670 O O . ALA A 1 93 ? 23.913 -6.615 -20.535 1.00 97.38 93 ALA A O 1
ATOM 671 N N . LEU A 1 94 ? 24.517 -7.840 -22.315 1.00 97.75 94 LEU A N 1
ATOM 672 C CA . LEU A 1 94 ? 23.420 -8.806 -22.173 1.00 97.75 94 LEU A CA 1
ATOM 673 C C . LEU A 1 94 ? 23.536 -9.648 -20.901 1.00 97.75 94 LEU A C 1
ATOM 675 O O . LEU A 1 94 ? 22.526 -9.868 -20.238 1.00 97.75 94 LEU A O 1
ATOM 679 N N . LEU A 1 95 ? 24.739 -10.108 -20.547 1.00 97.69 95 LEU A N 1
ATOM 680 C CA . LEU A 1 95 ? 24.955 -10.879 -19.320 1.00 97.69 95 LEU A CA 1
ATOM 681 C C . LEU A 1 95 ? 24.646 -10.039 -18.078 1.00 97.69 95 LEU A C 1
ATOM 683 O O . LEU A 1 95 ? 23.935 -10.504 -17.191 1.00 97.69 95 LEU A O 1
ATOM 687 N N . VAL A 1 96 ? 25.115 -8.789 -18.042 1.00 97.31 96 VAL A N 1
ATOM 688 C CA . VAL A 1 96 ? 24.822 -7.856 -16.945 1.00 97.31 96 VAL A CA 1
ATOM 689 C C . VAL A 1 96 ? 23.329 -7.533 -16.892 1.00 97.31 96 VAL A C 1
ATOM 691 O O . VAL A 1 96 ? 22.706 -7.683 -15.845 1.00 97.31 96 VAL A O 1
ATOM 694 N N . GLY A 1 97 ? 22.727 -7.143 -18.018 1.00 96.12 97 GLY A N 1
ATOM 695 C CA . GLY A 1 97 ? 21.304 -6.809 -18.093 1.00 96.12 97 GLY A CA 1
ATOM 696 C C . GLY A 1 97 ? 20.408 -7.987 -17.711 1.00 96.12 97 GLY A C 1
ATOM 697 O O . GLY A 1 97 ? 19.486 -7.821 -16.913 1.00 96.12 97 GLY A O 1
ATOM 698 N N . GLY A 1 98 ? 20.713 -9.183 -18.220 1.00 94.31 98 GLY A N 1
ATOM 699 C CA . GLY A 1 98 ? 20.014 -10.425 -17.896 1.00 94.31 98 GLY A CA 1
ATOM 700 C C . GLY A 1 98 ? 20.178 -10.834 -16.433 1.00 94.31 98 GLY A C 1
ATOM 701 O O . GLY A 1 98 ? 19.186 -11.152 -15.784 1.00 94.31 98 GLY A O 1
ATOM 702 N N . GLY A 1 99 ? 21.396 -10.753 -15.889 1.00 94.38 99 GLY A N 1
ATOM 703 C CA . GLY A 1 99 ? 21.672 -11.022 -14.476 1.00 94.38 99 GLY A CA 1
ATOM 704 C C . GLY A 1 99 ? 20.914 -10.079 -13.543 1.00 94.38 99 GLY A C 1
ATOM 705 O O . GLY A 1 99 ? 20.238 -10.541 -12.627 1.00 94.38 99 GLY A O 1
ATOM 706 N N . LEU A 1 100 ? 20.928 -8.771 -13.828 1.00 93.19 100 LEU A N 1
ATOM 707 C CA . LEU A 1 100 ? 20.136 -7.783 -13.086 1.00 93.19 100 LEU A CA 1
ATOM 708 C C . LEU A 1 100 ? 18.634 -8.065 -13.176 1.00 93.19 100 LEU A C 1
ATOM 710 O O . LEU A 1 100 ? 17.925 -7.899 -12.189 1.00 93.19 100 LEU A O 1
ATOM 714 N N . LYS A 1 101 ? 18.140 -8.513 -14.337 1.00 91.88 101 LYS A N 1
ATOM 715 C CA . LYS A 1 101 ? 16.723 -8.854 -14.518 1.00 91.88 101 LYS A CA 1
ATOM 716 C C . LYS A 1 101 ? 16.315 -10.068 -13.689 1.00 91.88 101 LYS A C 1
ATOM 718 O O . LYS A 1 101 ? 15.246 -10.054 -13.089 1.00 91.88 101 LYS A O 1
ATOM 723 N N . LEU A 1 102 ? 17.154 -11.104 -13.667 1.00 91.12 102 LEU A N 1
ATOM 724 C CA . LEU A 1 102 ? 16.928 -12.304 -12.861 1.00 91.12 102 LEU A CA 1
ATOM 725 C C . LEU A 1 102 ? 16.950 -11.974 -11.369 1.00 91.12 102 LEU A C 1
ATOM 727 O O . LEU A 1 102 ? 16.047 -12.385 -10.652 1.00 91.12 102 LEU A O 1
ATOM 731 N N . PHE A 1 103 ? 17.925 -11.176 -10.935 1.00 88.62 103 PHE A N 1
ATOM 732 C CA . PHE A 1 103 ? 18.041 -10.717 -9.553 1.00 88.62 103 PHE A CA 1
ATOM 733 C C . PHE A 1 103 ? 16.846 -9.854 -9.115 1.00 88.62 103 PHE A C 1
ATOM 735 O O . PHE A 1 103 ? 16.273 -10.063 -8.049 1.00 88.62 103 PHE A O 1
ATOM 742 N N . ALA A 1 104 ? 16.416 -8.913 -9.961 1.00 84.88 104 ALA A N 1
ATOM 743 C CA . ALA A 1 104 ? 15.214 -8.122 -9.708 1.00 84.88 104 ALA A CA 1
ATOM 744 C C . ALA A 1 104 ? 13.962 -9.009 -9.630 1.00 84.88 104 ALA A C 1
ATOM 746 O O . ALA A 1 104 ? 13.109 -8.802 -8.774 1.00 84.88 104 ALA A O 1
ATOM 747 N N . GLY A 1 105 ? 13.868 -10.011 -10.509 1.00 80.62 105 GLY A N 1
ATOM 748 C CA . GLY A 1 105 ? 12.763 -10.964 -10.529 1.00 80.62 105 GLY A CA 1
ATOM 749 C C . GLY A 1 105 ? 12.709 -11.850 -9.286 1.00 80.62 105 GLY A C 1
ATOM 750 O O . GLY A 1 105 ? 11.619 -12.084 -8.776 1.00 80.62 105 GLY A O 1
ATOM 751 N N . SER A 1 106 ? 13.854 -12.309 -8.769 1.00 79.75 106 SER A N 1
ATOM 752 C CA . SER A 1 106 ? 13.891 -13.114 -7.542 1.00 79.75 106 SER A CA 1
ATOM 753 C C . SER A 1 106 ? 13.480 -12.307 -6.315 1.00 79.75 106 SER A C 1
ATOM 755 O O . SER A 1 106 ? 12.693 -12.803 -5.518 1.00 79.75 106 SER A O 1
ATOM 757 N N . HIS A 1 107 ? 13.934 -11.055 -6.200 1.00 76.56 107 HIS A N 1
ATOM 758 C CA . HIS A 1 107 ? 13.507 -10.179 -5.107 1.00 76.56 107 HIS A CA 1
ATOM 759 C C . HIS A 1 107 ? 12.027 -9.818 -5.198 1.00 76.56 107 HIS A C 1
ATOM 761 O O . HIS A 1 107 ? 11.323 -9.912 -4.201 1.00 76.56 107 HIS A O 1
ATOM 767 N N . ALA A 1 108 ? 11.530 -9.484 -6.391 1.00 69.69 108 ALA A N 1
ATOM 768 C CA . ALA A 1 108 ? 10.109 -9.210 -6.582 1.00 69.69 108 ALA A CA 1
ATOM 769 C C . ALA A 1 108 ? 9.235 -10.439 -6.275 1.00 69.69 108 ALA A C 1
ATOM 771 O O . ALA A 1 108 ? 8.141 -10.293 -5.745 1.00 69.69 108 ALA A O 1
ATOM 772 N N . ALA A 1 109 ? 9.708 -11.651 -6.586 1.00 67.62 109 ALA A N 1
ATOM 773 C CA . ALA A 1 109 ? 9.000 -12.886 -6.257 1.00 67.62 109 ALA A CA 1
ATOM 774 C C . ALA A 1 109 ? 8.994 -13.176 -4.748 1.00 67.62 109 ALA A C 1
ATOM 776 O O . ALA A 1 109 ? 7.988 -13.641 -4.226 1.00 67.62 109 ALA A O 1
ATOM 777 N N . GLU A 1 110 ? 10.094 -12.896 -4.050 1.00 65.88 110 GLU A N 1
ATOM 778 C CA . GLU A 1 110 ? 10.197 -13.045 -2.594 1.00 65.88 110 GLU A CA 1
ATOM 779 C C . GLU A 1 110 ? 9.345 -12.006 -1.850 1.00 65.88 110 GLU A C 1
ATOM 781 O O . GLU A 1 110 ? 8.658 -12.334 -0.885 1.00 65.88 110 GLU A O 1
ATOM 786 N N . GLU A 1 111 ? 9.323 -10.768 -2.342 1.00 62.31 111 GLU A N 1
ATOM 787 C CA . GLU A 1 111 ? 8.472 -9.699 -1.823 1.00 62.31 111 GLU A CA 1
ATOM 788 C C . GLU A 1 111 ? 6.991 -9.992 -2.091 1.00 62.31 111 GLU A C 1
ATOM 790 O O . GLU A 1 111 ? 6.183 -9.883 -1.178 1.00 62.31 111 GLU A O 1
ATOM 795 N N . ALA A 1 112 ? 6.635 -10.480 -3.285 1.00 59.72 112 ALA A N 1
ATOM 796 C CA . ALA A 1 112 ? 5.275 -10.924 -3.590 1.00 59.72 112 ALA A CA 1
ATOM 797 C C . ALA A 1 112 ? 4.846 -12.150 -2.763 1.00 59.72 112 ALA A C 1
ATOM 799 O O . ALA A 1 112 ? 3.678 -12.266 -2.407 1.00 59.72 112 ALA A O 1
ATOM 800 N N . ALA A 1 113 ? 5.773 -13.055 -2.433 1.00 59.62 113 ALA A N 1
ATOM 801 C CA . ALA A 1 113 ? 5.492 -14.214 -1.586 1.00 59.62 113 ALA A CA 1
ATOM 802 C C . ALA A 1 113 ? 5.253 -13.841 -0.112 1.00 59.62 113 ALA A C 1
ATOM 804 O O . ALA A 1 113 ? 4.563 -14.576 0.590 1.00 59.62 113 ALA A O 1
ATOM 805 N N . ASN A 1 114 ? 5.799 -12.709 0.343 1.00 61.22 114 ASN A N 1
ATOM 806 C CA . ASN A 1 114 ? 5.628 -12.187 1.703 1.00 61.22 114 ASN A CA 1
ATOM 807 C C . ASN A 1 114 ? 4.665 -10.990 1.786 1.00 61.22 114 ASN A C 1
ATOM 809 O O . ASN A 1 114 ? 4.442 -10.459 2.875 1.00 61.22 114 ASN A O 1
ATOM 813 N N . ALA A 1 115 ? 4.107 -10.540 0.663 1.00 65.00 115 ALA A N 1
ATOM 814 C CA . ALA A 1 115 ? 3.196 -9.410 0.623 1.00 65.00 115 ALA A CA 1
ATOM 815 C C . ALA A 1 115 ? 1.827 -9.824 1.181 1.00 65.00 115 ALA A C 1
ATOM 817 O O . ALA A 1 115 ? 1.160 -10.719 0.667 1.00 65.00 115 ALA A O 1
ATOM 818 N N . THR A 1 116 ? 1.417 -9.165 2.259 1.00 81.25 116 THR A N 1
ATOM 819 C CA . THR A 1 116 ? 0.070 -9.259 2.828 1.00 81.25 116 THR A CA 1
ATOM 820 C C . THR A 1 116 ? -0.826 -8.225 2.176 1.00 81.25 116 THR A C 1
ATOM 822 O O . THR A 1 116 ? -0.385 -7.087 2.064 1.00 81.25 116 THR A O 1
ATOM 825 N N . ASP A 1 117 ? -2.064 -8.578 1.829 1.00 89.81 117 ASP A N 1
ATOM 826 C CA . ASP A 1 117 ? -3.044 -7.632 1.283 1.00 89.81 117 ASP A CA 1
ATOM 827 C C . ASP A 1 117 ? -3.056 -6.290 2.044 1.00 89.81 117 ASP A C 1
ATOM 829 O O . ASP A 1 117 ? -2.996 -6.253 3.277 1.00 89.81 117 ASP A O 1
ATOM 833 N N . VAL A 1 118 ? -3.171 -5.184 1.309 1.00 92.69 118 VAL A N 1
ATOM 834 C CA . VAL A 1 118 ? -3.313 -3.847 1.896 1.00 92.69 118 VAL A CA 1
ATOM 835 C C . VAL A 1 118 ? -4.789 -3.514 2.032 1.00 92.69 118 VAL A C 1
ATOM 837 O O . VAL A 1 118 ? -5.573 -3.724 1.109 1.00 92.69 118 VAL A O 1
ATOM 840 N N . GLN A 1 119 ? -5.166 -2.962 3.179 1.00 95.56 119 GLN A N 1
ATOM 841 C CA . GLN A 1 119 ? -6.538 -2.578 3.471 1.00 95.56 119 GLN A CA 1
ATOM 842 C C . GLN A 1 119 ? -6.669 -1.061 3.595 1.00 95.56 119 GLN A C 1
ATOM 844 O O . GLN A 1 119 ? -5.853 -0.400 4.240 1.00 95.56 119 GLN A O 1
ATOM 849 N N . LEU A 1 120 ? -7.717 -0.523 2.987 1.00 97.00 120 LEU A N 1
ATOM 850 C CA . LEU A 1 120 ? -8.173 0.849 3.146 1.00 97.00 120 LEU A CA 1
ATOM 851 C C . LEU A 1 120 ? -9.487 0.844 3.933 1.00 97.00 120 LEU A C 1
ATOM 853 O O . LEU A 1 120 ? -10.308 -0.055 3.753 1.00 97.00 120 LEU A O 1
ATOM 857 N N . LEU A 1 121 ? -9.674 1.845 4.784 1.00 97.50 121 LEU A N 1
ATOM 858 C CA . LEU A 1 121 ? -10.975 2.212 5.332 1.00 97.50 121 LEU A CA 1
ATOM 859 C C . LEU A 1 121 ? -11.552 3.303 4.435 1.00 97.50 121 LEU A C 1
ATOM 861 O O . LEU A 1 121 ? -10.870 4.293 4.168 1.00 97.50 121 LEU A O 1
ATOM 865 N N . VAL A 1 122 ? -12.765 3.080 3.942 1.00 97.88 122 VAL A N 1
ATOM 866 C CA . VAL A 1 122 ? -13.490 3.992 3.055 1.00 97.88 122 VAL A CA 1
ATOM 867 C C . VAL A 1 122 ? -14.846 4.277 3.680 1.00 97.88 122 VAL A C 1
ATOM 869 O O . VAL A 1 122 ? -15.590 3.343 3.962 1.00 97.88 122 VAL A O 1
ATOM 872 N N . GLU A 1 123 ? -15.147 5.546 3.896 1.00 97.50 123 GLU A N 1
ATOM 873 C CA . GLU A 1 123 ? -16.449 6.041 4.337 1.00 97.50 123 GLU A CA 1
ATOM 874 C C . GLU A 1 123 ? -17.162 6.647 3.129 1.00 97.50 123 GLU A C 1
ATOM 876 O O . GLU A 1 123 ? -16.586 7.487 2.431 1.00 97.50 123 GLU A O 1
ATOM 881 N N . LEU A 1 124 ? -18.367 6.156 2.847 1.00 97.00 124 LEU A N 1
ATOM 882 C CA . LEU A 1 124 ? -19.227 6.686 1.787 1.00 97.00 124 LEU A CA 1
ATOM 883 C C . LEU A 1 124 ? -20.088 7.831 2.326 1.00 97.00 124 LEU A C 1
ATOM 885 O O . LEU A 1 124 ? -20.315 7.884 3.534 1.00 97.00 124 LEU A O 1
ATOM 889 N N . GLY A 1 125 ? -20.593 8.691 1.443 1.00 93.31 125 GLY A N 1
ATOM 890 C CA . GLY A 1 125 ? -21.555 9.718 1.827 1.00 93.31 125 GLY A CA 1
ATOM 891 C C . GLY A 1 125 ? -22.918 9.135 2.219 1.00 93.31 125 GLY A C 1
ATOM 892 O O . GLY A 1 125 ? -23.291 8.026 1.828 1.00 93.31 125 GLY A O 1
ATOM 893 N N . ALA A 1 126 ? -23.681 9.908 3.002 1.00 86.94 126 ALA A N 1
ATOM 894 C CA . ALA A 1 126 ? -24.929 9.514 3.680 1.00 86.94 126 ALA A CA 1
ATOM 895 C C . ALA A 1 126 ? -25.994 8.828 2.795 1.00 86.94 126 ALA A C 1
ATOM 897 O O . ALA A 1 126 ? -26.814 8.052 3.297 1.00 86.94 126 ALA A O 1
ATOM 898 N N . ASP A 1 127 ? -26.024 9.140 1.501 1.00 90.19 127 ASP A N 1
ATOM 899 C CA . ASP A 1 127 ? -26.973 8.628 0.513 1.00 90.19 127 ASP A CA 1
ATOM 900 C C . ASP A 1 127 ? -26.350 7.730 -0.567 1.00 90.19 127 ASP A C 1
ATOM 902 O O . ASP A 1 127 ? -27.083 7.233 -1.427 1.00 90.19 127 ASP A O 1
ATOM 906 N N . ASP A 1 128 ? -25.055 7.435 -0.454 1.00 93.94 128 ASP A N 1
ATOM 907 C CA . ASP A 1 128 ? -24.293 6.668 -1.438 1.00 93.94 128 ASP A CA 1
ATOM 908 C C . ASP A 1 128 ? -24.293 5.158 -1.163 1.00 93.94 128 ASP A C 1
ATOM 910 O O . ASP A 1 128 ? -24.460 4.666 -0.033 1.00 93.94 128 ASP A O 1
ATOM 914 N N . ASP A 1 129 ? -24.058 4.392 -2.229 1.00 93.75 129 ASP A N 1
ATOM 915 C CA . ASP A 1 129 ? -23.941 2.940 -2.194 1.00 93.75 129 ASP A CA 1
ATOM 916 C C . ASP A 1 129 ? -22.597 2.469 -2.753 1.00 93.75 129 ASP A C 1
ATOM 918 O O . ASP A 1 129 ? -22.085 2.928 -3.770 1.00 93.75 129 ASP A O 1
ATOM 922 N N . ILE A 1 130 ? -22.041 1.429 -2.131 1.00 95.50 130 ILE A N 1
ATOM 923 C CA . ILE A 1 130 ? -20.750 0.855 -2.524 1.00 95.50 130 ILE A CA 1
ATOM 924 C C . ILE A 1 130 ? -20.697 0.409 -3.997 1.00 95.50 130 ILE A C 1
ATOM 926 O O . ILE A 1 130 ? -19.613 0.291 -4.575 1.00 95.50 130 ILE A O 1
ATOM 930 N N . SER A 1 131 ? -21.849 0.149 -4.626 1.00 96.44 131 SER A N 1
ATOM 931 C CA . SER A 1 131 ? -21.946 -0.171 -6.050 1.00 96.44 131 SER A CA 1
ATOM 932 C C . SER A 1 131 ? -21.551 0.979 -6.981 1.00 96.44 131 SER A C 1
ATOM 934 O O . SER A 1 131 ? -21.149 0.692 -8.110 1.00 96.44 131 SER A O 1
ATOM 936 N N . GLU A 1 132 ? -21.580 2.233 -6.525 1.00 96.44 132 GLU A N 1
ATOM 937 C CA . GLU A 1 132 ? -21.167 3.412 -7.300 1.00 96.44 132 GLU A CA 1
ATOM 938 C C . GLU A 1 132 ? -19.654 3.415 -7.532 1.00 96.44 132 GLU A C 1
ATOM 940 O O . GLU A 1 132 ? -19.188 3.643 -8.652 1.00 96.44 132 GLU A O 1
ATOM 945 N N . ILE A 1 133 ? -18.883 3.002 -6.522 1.00 96.94 133 ILE A N 1
ATOM 946 C CA . ILE A 1 133 ? -17.419 2.907 -6.608 1.00 96.94 133 ILE A CA 1
ATOM 947 C C . ILE A 1 133 ? -16.920 1.495 -6.952 1.00 96.94 133 ILE A C 1
ATOM 949 O O . ILE A 1 133 ? -15.752 1.309 -7.304 1.00 96.94 133 ILE A O 1
ATOM 953 N N . ALA A 1 134 ? -17.784 0.475 -6.921 1.00 97.06 134 ALA A N 1
ATOM 954 C CA . ALA A 1 134 ? -17.418 -0.909 -7.234 1.00 97.06 134 ALA A CA 1
ATOM 955 C C . ALA A 1 134 ? -16.722 -1.103 -8.603 1.00 97.06 134 ALA A C 1
ATOM 957 O O . ALA A 1 134 ? -15.779 -1.901 -8.664 1.00 97.06 134 ALA A O 1
ATOM 958 N N . PRO A 1 135 ? -17.096 -0.402 -9.699 1.00 97.25 135 PRO A N 1
ATOM 959 C CA . PRO A 1 135 ? -16.376 -0.492 -10.970 1.00 97.25 135 PRO A CA 1
ATOM 960 C C . PRO A 1 135 ? -14.915 -0.038 -10.864 1.00 97.25 135 PRO A C 1
ATOM 962 O O . PRO A 1 135 ? -14.029 -0.702 -11.408 1.00 97.25 135 PRO A O 1
ATOM 965 N N . LEU A 1 136 ? -14.657 1.049 -10.126 1.00 96.44 136 LEU A N 1
ATOM 966 C CA . LEU A 1 136 ? -13.306 1.533 -9.848 1.00 96.44 136 LEU A CA 1
ATOM 967 C C . LEU A 1 136 ? -12.535 0.499 -9.021 1.00 96.44 136 LEU A C 1
ATOM 969 O O . LEU A 1 136 ? -11.423 0.122 -9.384 1.00 96.44 136 LEU A O 1
ATOM 973 N N . LEU A 1 137 ? -13.138 -0.037 -7.957 1.00 97.44 137 LEU A N 1
ATOM 974 C CA . LEU A 1 137 ? -12.507 -1.076 -7.136 1.00 97.44 137 LEU A CA 1
ATOM 975 C C . LEU A 1 137 ? -12.133 -2.316 -7.969 1.00 97.44 137 LEU A C 1
ATOM 977 O O . LEU A 1 137 ? -11.033 -2.860 -7.824 1.00 97.44 137 LEU A O 1
ATOM 981 N N . ALA A 1 138 ? -12.999 -2.726 -8.898 1.00 96.31 138 ALA A N 1
ATOM 982 C CA . ALA A 1 138 ? -12.774 -3.872 -9.774 1.00 96.31 138 ALA A CA 1
ATOM 983 C C . ALA A 1 138 ? -11.603 -3.673 -10.756 1.00 96.31 138 ALA A C 1
ATOM 985 O O . ALA A 1 138 ? -10.852 -4.624 -10.993 1.00 96.31 138 ALA A O 1
ATOM 986 N N . GLU A 1 139 ? -11.385 -2.460 -11.282 1.00 95.19 139 GLU A N 1
ATOM 987 C CA . GLU A 1 139 ? -10.213 -2.138 -12.121 1.00 95.19 139 GLU A CA 1
ATOM 988 C C . GLU A 1 139 ? -8.902 -2.429 -11.373 1.00 95.19 139 GLU A C 1
ATOM 990 O O . GLU A 1 139 ? -7.949 -2.992 -11.922 1.00 95.19 139 GLU A O 1
ATOM 995 N N . TYR A 1 140 ? -8.900 -2.146 -10.073 1.00 94.62 140 TYR A N 1
ATOM 996 C CA . TYR A 1 140 ? -7.775 -2.386 -9.179 1.00 94.62 140 TYR A CA 1
ATOM 997 C C . TYR A 1 140 ? -7.783 -3.792 -8.579 1.00 94.62 140 TYR A C 1
ATOM 999 O O . TYR A 1 140 ? -6.803 -4.194 -7.958 1.00 94.62 140 TYR A O 1
ATOM 1007 N N . GLY A 1 141 ? -8.802 -4.612 -8.858 1.00 94.88 141 GLY A N 1
ATOM 1008 C CA . GLY A 1 141 ? -8.947 -5.965 -8.308 1.00 94.88 141 GLY A CA 1
ATOM 1009 C C . GLY A 1 141 ? -9.148 -5.964 -6.799 1.00 94.88 141 GLY A C 1
ATOM 1010 O O . GLY A 1 141 ? -8.846 -6.958 -6.143 1.00 94.88 141 GLY A O 1
ATOM 1011 N N . ALA A 1 142 ? -9.606 -4.837 -6.260 1.00 96.56 142 ALA A N 1
ATOM 1012 C CA . ALA A 1 142 ? -9.931 -4.697 -4.862 1.00 96.56 142 ALA A CA 1
ATOM 1013 C C . ALA A 1 142 ? -11.266 -5.390 -4.562 1.00 96.56 142 ALA A C 1
ATOM 1015 O O . ALA A 1 142 ? -12.177 -5.428 -5.392 1.00 96.56 142 ALA A O 1
ATOM 1016 N N . ARG A 1 143 ? -11.374 -5.938 -3.355 1.00 96.94 143 ARG A N 1
ATOM 1017 C CA . ARG A 1 143 ? -12.613 -6.480 -2.781 1.00 96.94 143 ARG A CA 1
ATOM 1018 C C . ARG A 1 143 ? -13.038 -5.605 -1.611 1.00 96.94 143 ARG A C 1
ATOM 1020 O O . ARG A 1 143 ? -12.184 -4.970 -1.001 1.00 96.94 143 ARG A O 1
ATOM 1027 N N . PHE A 1 144 ? -14.319 -5.595 -1.277 1.00 97.50 144 PHE A N 1
ATOM 1028 C CA . PHE A 1 144 ? -14.827 -4.784 -0.177 1.00 97.50 144 PHE A CA 1
ATOM 1029 C C . PHE A 1 144 ? -15.787 -5.565 0.716 1.00 97.50 144 PHE A C 1
ATOM 1031 O O . PHE A 1 144 ? -16.466 -6.486 0.263 1.00 97.50 144 PHE A O 1
ATOM 1038 N N . GLU A 1 145 ? -15.846 -5.172 1.982 1.00 97.12 145 GLU A N 1
ATOM 1039 C CA . GLU A 1 145 ? -16.816 -5.641 2.971 1.00 97.12 145 GLU A CA 1
ATOM 1040 C C . GLU A 1 145 ? -17.160 -4.508 3.945 1.00 97.12 145 GLU A C 1
ATOM 1042 O O . GLU A 1 145 ? -16.403 -3.546 4.065 1.00 97.12 145 GLU A O 1
ATOM 1047 N N . ARG A 1 146 ? -18.302 -4.590 4.638 1.00 96.44 146 ARG A N 1
ATOM 1048 C CA . ARG A 1 146 ? -18.649 -3.594 5.666 1.00 96.44 146 ARG A CA 1
ATOM 1049 C C . ARG A 1 146 ? -17.692 -3.723 6.848 1.00 96.44 146 ARG A C 1
ATOM 1051 O O . ARG A 1 146 ? -17.501 -4.828 7.349 1.00 96.44 146 ARG A O 1
ATOM 1058 N N . ALA A 1 147 ? -17.165 -2.599 7.329 1.00 96.12 147 ALA A N 1
ATOM 1059 C CA . ALA A 1 147 ? -16.332 -2.569 8.530 1.00 96.12 147 ALA A CA 1
ATOM 1060 C C . ALA A 1 147 ? -17.142 -2.944 9.784 1.00 96.12 147 ALA A C 1
ATOM 1062 O O . ALA A 1 147 ? -16.637 -3.620 10.680 1.00 96.12 147 ALA A O 1
ATOM 1063 N N . PHE A 1 148 ? -18.426 -2.569 9.810 1.00 95.69 148 PHE A N 1
ATOM 1064 C CA . PHE A 1 148 ? -19.339 -2.807 10.927 1.00 95.69 148 PHE A CA 1
ATOM 1065 C C . PHE A 1 148 ? -20.601 -3.562 10.465 1.00 95.69 148 PHE A C 1
ATOM 1067 O O . PHE A 1 148 ? -21.681 -2.984 10.378 1.00 95.69 148 PHE A O 1
ATOM 1074 N N . PRO A 1 149 ? -20.520 -4.875 10.175 1.00 94.19 149 PRO A N 1
ATOM 1075 C CA . PRO A 1 149 ? -21.622 -5.633 9.566 1.00 94.19 149 PRO A CA 1
ATOM 1076 C C . PRO A 1 149 ? -22.882 -5.753 10.442 1.00 94.19 149 PRO A C 1
ATOM 1078 O O . PRO A 1 149 ? -23.940 -6.121 9.938 1.00 94.19 149 PRO A O 1
ATOM 1081 N N . GLY A 1 150 ? -22.773 -5.480 11.747 1.00 94.31 150 GLY A N 1
ATOM 1082 C CA . GLY A 1 150 ? -23.897 -5.482 12.688 1.00 94.31 150 GLY A CA 1
ATOM 1083 C C . GLY A 1 150 ? -24.529 -4.109 12.933 1.00 94.31 150 GLY A C 1
ATOM 1084 O O . GLY A 1 150 ? -25.470 -4.032 13.717 1.00 94.31 150 GLY A O 1
ATOM 1085 N N . VAL A 1 151 ? -24.009 -3.045 12.315 1.00 94.50 151 VAL A N 1
ATOM 1086 C CA . VAL A 1 151 ? -24.525 -1.680 12.466 1.00 94.50 151 VAL A CA 1
ATOM 1087 C C . VAL A 1 151 ? -25.394 -1.350 11.258 1.00 94.50 151 VAL A C 1
ATOM 1089 O O . VAL A 1 151 ? -24.949 -1.461 10.117 1.00 94.50 151 VAL A O 1
ATOM 1092 N N . SER A 1 152 ? -26.656 -0.998 11.510 1.00 92.06 152 SER A N 1
ATOM 1093 C CA . SER A 1 152 ? -27.580 -0.542 10.472 1.00 92.06 152 SER A CA 1
ATOM 1094 C C . SER A 1 152 ? -27.620 0.983 10.405 1.00 92.06 152 SER A C 1
ATOM 1096 O O . SER A 1 152 ? -27.277 1.655 11.375 1.00 92.06 152 SER A O 1
ATOM 1098 N N . ILE A 1 153 ? -28.102 1.521 9.283 1.00 90.06 153 ILE A N 1
ATOM 1099 C CA . ILE A 1 153 ? -28.256 2.970 9.064 1.00 90.06 153 ILE A CA 1
ATOM 1100 C C . ILE A 1 153 ? -29.144 3.599 10.152 1.00 90.06 153 ILE A C 1
ATOM 1102 O O . ILE A 1 153 ? -28.904 4.717 10.590 1.00 90.06 153 ILE A O 1
ATOM 1106 N N . GLU A 1 154 ? -30.158 2.877 10.640 1.00 92.88 154 GLU A N 1
ATOM 1107 C CA . GLU A 1 154 ? -31.034 3.356 11.715 1.00 92.88 154 GLU A CA 1
ATOM 1108 C C . GLU A 1 154 ? -30.350 3.391 13.087 1.00 92.88 154 GLU A C 1
ATOM 1110 O O . GLU A 1 154 ? -30.804 4.117 13.973 1.00 92.88 154 GLU A O 1
ATOM 1115 N N . MET A 1 155 ? -29.310 2.576 13.289 1.00 93.44 155 MET A N 1
ATOM 1116 C CA . MET A 1 155 ? -28.518 2.592 14.517 1.00 93.44 155 MET A CA 1
ATOM 1117 C C . MET A 1 155 ? -27.515 3.738 14.500 1.00 93.44 155 MET A C 1
ATOM 1119 O O . MET A 1 155 ? -27.422 4.474 15.481 1.00 93.44 155 MET A O 1
ATOM 1123 N N . ASP A 1 156 ? -26.759 3.838 13.409 1.00 94.06 156 ASP A N 1
ATOM 1124 C CA . ASP A 1 156 ? -25.685 4.804 13.222 1.00 94.06 156 ASP A CA 1
ATOM 1125 C C . ASP A 1 156 ? -25.386 4.906 11.718 1.00 94.06 156 ASP A C 1
ATOM 1127 O O . ASP A 1 156 ? -24.925 3.937 11.109 1.00 94.06 156 ASP A O 1
ATOM 1131 N N . VAL A 1 157 ? -25.725 6.049 11.115 1.00 90.69 157 VAL A N 1
ATOM 1132 C CA . VAL A 1 157 ? -25.564 6.290 9.670 1.00 90.69 157 VAL A CA 1
ATOM 1133 C C . VAL A 1 157 ? -24.087 6.235 9.290 1.00 90.69 157 VAL A C 1
ATOM 1135 O O . VAL A 1 157 ? -23.726 5.482 8.387 1.00 90.69 157 VAL A O 1
ATOM 1138 N N . ASP A 1 158 ? -23.253 6.955 10.041 1.00 90.25 158 ASP A N 1
ATOM 1139 C CA . ASP A 1 158 ? -21.828 7.129 9.771 1.00 90.25 158 ASP A CA 1
ATOM 1140 C C . ASP A 1 158 ? -21.121 5.762 9.797 1.00 90.25 158 ASP A C 1
ATOM 1142 O O . ASP A 1 158 ? -20.505 5.326 8.824 1.00 90.25 158 ASP A O 1
ATOM 1146 N N . LEU A 1 159 ? -21.300 4.989 10.876 1.00 93.62 159 LEU A N 1
ATOM 1147 C CA . LEU A 1 159 ? -20.668 3.669 10.996 1.00 93.62 159 LEU A CA 1
ATOM 1148 C C . LEU A 1 159 ? -21.219 2.641 10.001 1.00 93.62 159 LEU A C 1
ATOM 1150 O O . LEU A 1 159 ? -20.484 1.744 9.572 1.00 93.62 159 LEU A O 1
ATOM 1154 N N . ALA A 1 160 ? -22.497 2.732 9.628 1.00 94.50 160 ALA A N 1
ATOM 1155 C CA . ALA A 1 160 ? -23.084 1.813 8.659 1.00 94.50 160 ALA A CA 1
ATOM 1156 C C . ALA A 1 160 ? -22.461 1.960 7.261 1.00 94.50 160 ALA A C 1
ATOM 1158 O O . ALA A 1 160 ? -22.510 1.001 6.483 1.00 94.50 160 ALA A O 1
ATOM 1159 N N . GLN A 1 161 ? -21.860 3.109 6.948 1.00 95.81 161 GLN A N 1
ATOM 1160 C CA . GLN A 1 161 ? -21.285 3.421 5.638 1.00 95.81 161 GLN A CA 1
ATOM 1161 C C . GLN A 1 161 ? -19.762 3.294 5.558 1.00 95.81 161 GLN A C 1
ATOM 1163 O O . GLN A 1 161 ? -19.162 3.627 4.537 1.00 95.81 161 GLN A O 1
ATOM 1168 N N . VAL A 1 162 ? -19.133 2.706 6.577 1.00 97.25 162 VAL A N 1
ATOM 1169 C CA . VAL A 1 162 ? -17.702 2.391 6.541 1.00 97.25 162 VAL A CA 1
ATOM 1170 C C . VAL A 1 162 ? -17.457 1.003 5.945 1.00 97.25 162 VAL A C 1
ATOM 1172 O O . VAL A 1 162 ? -17.987 -0.018 6.404 1.00 97.25 162 VAL A O 1
ATOM 1175 N N . PHE A 1 163 ? -16.577 0.948 4.950 1.00 97.75 163 PHE A N 1
ATOM 1176 C CA . PHE A 1 163 ? -16.146 -0.256 4.252 1.00 97.75 163 PHE A CA 1
ATOM 1177 C C . PHE A 1 163 ? -14.645 -0.496 4.409 1.00 97.75 163 PHE A C 1
ATOM 1179 O O . PHE A 1 163 ? -13.826 0.422 4.390 1.00 97.75 163 PHE A O 1
ATOM 1186 N N . ILE A 1 164 ? -14.279 -1.772 4.506 1.00 97.62 164 ILE A N 1
ATOM 1187 C CA . ILE A 1 164 ? -12.903 -2.239 4.373 1.00 97.62 164 ILE A CA 1
ATOM 1188 C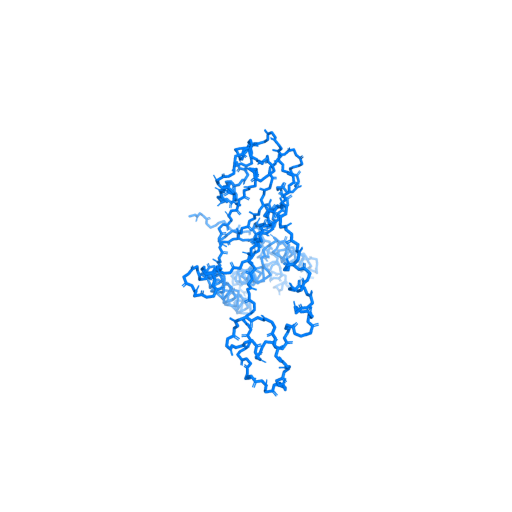 C . ILE A 1 164 ? -12.697 -2.620 2.913 1.00 97.62 164 ILE A C 1
ATOM 1190 O O . ILE A 1 164 ? -13.287 -3.582 2.423 1.00 97.62 164 ILE A O 1
ATOM 1194 N N . VAL A 1 165 ? -11.826 -1.890 2.223 1.00 97.75 165 VAL A N 1
ATOM 1195 C CA . VAL A 1 165 ? -11.416 -2.175 0.847 1.00 97.75 165 VAL A CA 1
ATOM 1196 C C . VAL A 1 165 ? -10.055 -2.857 0.874 1.00 97.75 165 VAL A C 1
ATOM 1198 O O . VAL A 1 165 ? -9.051 -2.266 1.256 1.00 97.75 165 VAL A O 1
ATOM 1201 N N . THR A 1 166 ? -10.004 -4.119 0.460 1.00 96.81 166 THR A N 1
ATOM 1202 C CA . THR A 1 166 ? -8.779 -4.921 0.418 1.00 96.81 166 THR A CA 1
ATOM 1203 C C . THR A 1 166 ? -8.216 -4.972 -0.998 1.00 96.81 166 THR A C 1
ATOM 1205 O O . THR A 1 166 ? -8.874 -5.472 -1.912 1.00 96.81 166 THR A O 1
ATOM 1208 N N . VAL A 1 167 ? -6.979 -4.509 -1.168 1.00 95.38 167 VAL A N 1
ATOM 1209 C CA . VAL A 1 167 ? -6.200 -4.584 -2.407 1.00 95.38 167 VAL A CA 1
ATOM 1210 C C . VAL A 1 167 ? -5.227 -5.761 -2.309 1.00 95.38 167 VAL A C 1
ATOM 1212 O O . VAL A 1 167 ? -4.475 -5.838 -1.333 1.00 95.38 167 VAL A O 1
ATOM 1215 N N . PRO A 1 168 ? -5.212 -6.674 -3.293 1.00 92.56 168 PRO A N 1
ATOM 1216 C CA . PRO A 1 168 ? -4.371 -7.857 -3.224 1.00 92.56 168 PRO A CA 1
ATOM 1217 C C . PRO A 1 168 ? -2.877 -7.517 -3.294 1.00 92.56 168 PRO A C 1
ATOM 1219 O O . PRO A 1 168 ? -2.460 -6.541 -3.928 1.00 92.56 168 PRO A O 1
ATOM 1222 N N . ALA A 1 169 ? -2.082 -8.382 -2.665 1.00 87.56 169 ALA A N 1
ATOM 1223 C CA . ALA A 1 169 ? -0.622 -8.330 -2.590 1.00 87.56 169 ALA A CA 1
ATOM 1224 C C . ALA A 1 169 ? 0.098 -7.957 -3.901 1.00 87.56 169 ALA A C 1
ATOM 1226 O O . ALA A 1 169 ? 0.982 -7.097 -3.936 1.00 87.56 169 ALA A O 1
ATOM 1227 N N . ASP A 1 170 ? -0.311 -8.572 -5.009 1.00 82.81 170 ASP A N 1
ATOM 1228 C CA . ASP A 1 170 ? 0.285 -8.392 -6.336 1.00 82.81 170 ASP A CA 1
ATOM 1229 C C . ASP A 1 170 ? 0.003 -7.013 -6.962 1.00 82.81 170 ASP A C 1
ATOM 1231 O O . ASP A 1 170 ? 0.569 -6.671 -8.004 1.00 82.81 170 ASP A O 1
ATOM 1235 N N . ARG A 1 171 ? -0.844 -6.198 -6.320 1.00 86.19 171 ARG A N 1
ATOM 1236 C CA . ARG A 1 171 ? -1.277 -4.872 -6.785 1.00 86.19 171 ARG A CA 1
ATOM 1237 C C . ARG A 1 171 ? -0.968 -3.744 -5.806 1.00 86.19 171 ARG A C 1
ATOM 1239 O O . ARG A 1 171 ? -1.437 -2.626 -6.005 1.00 86.19 171 ARG A O 1
ATOM 1246 N N . HIS A 1 172 ? -0.123 -3.978 -4.803 1.00 86.12 172 HIS A N 1
ATOM 1247 C CA . HIS A 1 172 ? 0.275 -2.958 -3.823 1.00 86.12 172 HIS A CA 1
ATOM 1248 C C . HIS A 1 172 ? 0.779 -1.648 -4.433 1.00 86.12 172 HIS A C 1
ATOM 1250 O O . HIS A 1 172 ? 0.465 -0.570 -3.934 1.00 86.12 172 HIS A O 1
ATOM 1256 N N . SER A 1 173 ? 1.516 -1.717 -5.545 1.00 84.31 173 SER A N 1
ATOM 1257 C CA . SER A 1 173 ? 2.027 -0.529 -6.243 1.00 84.31 173 SER A CA 1
ATOM 1258 C C . SER A 1 173 ? 0.924 0.398 -6.768 1.00 84.31 173 SER A C 1
ATOM 1260 O O . SER A 1 173 ? 1.193 1.554 -7.091 1.00 84.31 173 SER A O 1
ATOM 1262 N N . LEU A 1 174 ? -0.313 -0.095 -6.847 1.00 89.56 174 LEU A N 1
ATOM 1263 C CA . LEU A 1 174 ? -1.480 0.645 -7.303 1.00 89.56 174 LEU A CA 1
ATOM 1264 C C . LEU A 1 174 ? -2.305 1.234 -6.151 1.00 89.56 174 LEU A C 1
ATOM 1266 O O . LEU A 1 174 ? -3.183 2.048 -6.428 1.00 89.56 174 LEU A O 1
ATOM 1270 N N . VAL A 1 175 ? -2.027 0.875 -4.891 1.00 92.56 175 VAL A N 1
ATOM 1271 C CA . VAL A 1 175 ? -2.814 1.308 -3.719 1.00 92.56 175 VAL A CA 1
ATOM 1272 C C . VAL A 1 175 ? -2.846 2.824 -3.596 1.00 92.56 175 VAL A C 1
ATOM 1274 O O . VAL A 1 175 ? -3.923 3.393 -3.486 1.00 92.56 175 VAL A O 1
ATOM 1277 N N . GLU A 1 176 ? -1.695 3.497 -3.672 1.00 92.75 176 GLU A N 1
ATOM 1278 C CA . GLU A 1 176 ? -1.646 4.963 -3.556 1.00 92.75 176 GLU A CA 1
ATOM 1279 C C . GLU A 1 176 ? -2.421 5.652 -4.683 1.00 92.75 176 GLU A C 1
ATOM 1281 O O . GLU A 1 176 ? -3.059 6.683 -4.477 1.00 92.75 176 GLU A O 1
ATOM 1286 N N . ARG A 1 177 ? -2.424 5.052 -5.879 1.00 94.38 177 ARG A N 1
ATOM 1287 C CA . ARG A 1 177 ? -3.217 5.560 -6.997 1.00 94.38 177 ARG A CA 1
ATOM 1288 C C . ARG A 1 177 ? -4.710 5.346 -6.760 1.00 94.38 177 ARG A C 1
ATOM 1290 O O . ARG A 1 177 ? -5.470 6.275 -6.998 1.00 94.38 177 ARG A O 1
ATOM 1297 N N . LEU A 1 178 ? -5.119 4.161 -6.305 1.00 96.31 178 LEU A N 1
ATOM 1298 C CA . LEU A 1 178 ? -6.512 3.883 -5.953 1.00 96.31 178 LEU A CA 1
ATOM 1299 C C . LEU A 1 178 ? -6.988 4.845 -4.865 1.00 96.31 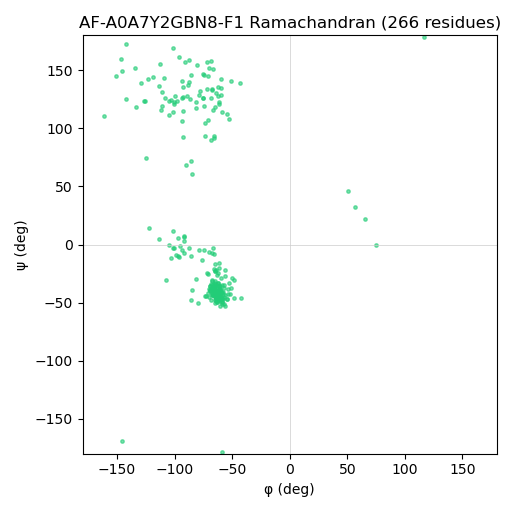178 LEU A C 1
ATOM 1301 O O . LEU A 1 178 ? -7.991 5.520 -5.050 1.00 96.31 178 LEU A O 1
ATOM 1305 N N . LYS A 1 179 ? -6.224 4.968 -3.777 1.00 96.88 179 LYS A N 1
ATOM 1306 C CA . LYS A 1 179 ? -6.504 5.893 -2.682 1.00 96.88 179 LYS A CA 1
ATOM 1307 C C . LYS A 1 179 ? -6.670 7.322 -3.194 1.00 96.88 179 LYS A C 1
ATOM 1309 O O . LYS A 1 179 ? -7.648 7.964 -2.855 1.00 96.88 179 LYS A O 1
ATOM 1314 N N . SER A 1 180 ? -5.765 7.799 -4.052 1.00 96.50 180 SER A N 1
ATOM 1315 C CA . SER A 1 180 ? -5.874 9.139 -4.639 1.00 96.50 180 SER A CA 1
ATOM 1316 C C . SER A 1 180 ? -7.120 9.330 -5.504 1.00 96.50 180 SER A C 1
ATOM 1318 O O . SER A 1 180 ? -7.607 10.453 -5.570 1.00 96.50 180 SER A O 1
ATOM 1320 N N . LEU A 1 181 ? -7.592 8.292 -6.202 1.00 97.31 181 LEU A N 1
ATOM 1321 C CA . LEU A 1 181 ? -8.824 8.367 -6.990 1.00 97.31 181 LEU A CA 1
ATOM 1322 C C . LEU A 1 181 ? -10.051 8.392 -6.084 1.00 97.31 181 LEU A C 1
ATOM 1324 O O . LEU A 1 181 ? -10.918 9.225 -6.295 1.00 97.31 181 LEU A O 1
ATOM 1328 N N . LEU A 1 182 ? -10.076 7.540 -5.057 1.00 97.38 182 LEU A N 1
ATOM 1329 C CA . LEU A 1 182 ? -11.147 7.515 -4.063 1.00 97.38 182 LEU A CA 1
ATOM 1330 C C . LEU A 1 182 ? -11.232 8.853 -3.309 1.00 97.38 182 LEU A C 1
ATOM 1332 O O . LEU A 1 182 ? -12.296 9.427 -3.189 1.00 97.38 182 LEU A O 1
ATOM 1336 N N . THR A 1 183 ? -10.103 9.417 -2.874 1.00 96.62 183 THR A N 1
ATOM 1337 C CA . THR A 1 183 ? -10.073 10.740 -2.221 1.00 96.62 183 THR A CA 1
ATOM 1338 C C . THR A 1 183 ? -10.493 11.887 -3.149 1.00 96.62 183 THR A C 1
ATOM 1340 O O . THR A 1 183 ? -10.867 12.947 -2.665 1.00 96.62 183 THR A O 1
ATOM 1343 N N . ALA A 1 184 ? -10.385 11.720 -4.470 1.00 97.00 184 ALA A N 1
ATOM 1344 C CA . ALA A 1 184 ? -10.815 12.735 -5.431 1.00 97.00 184 ALA A CA 1
ATOM 1345 C C . ALA A 1 184 ? -12.313 12.642 -5.772 1.00 97.00 184 ALA A C 1
ATOM 1347 O O . ALA A 1 184 ? -12.830 13.529 -6.451 1.00 97.00 184 ALA A O 1
ATOM 1348 N N . ASP A 1 185 ? -12.984 11.572 -5.345 1.00 95.94 185 ASP A N 1
ATOM 1349 C CA . ASP A 1 185 ? -14.413 11.352 -5.529 1.00 95.94 185 ASP A CA 1
ATOM 1350 C C . ASP A 1 185 ? -15.197 12.024 -4.393 1.00 95.94 185 ASP A C 1
ATOM 1352 O O . ASP A 1 185 ? -15.707 11.371 -3.492 1.00 95.94 185 ASP A O 1
ATOM 1356 N N . GLU A 1 186 ? -15.248 13.358 -4.426 1.00 93.38 186 GLU A N 1
ATOM 1357 C CA . GLU A 1 186 ? -15.946 14.177 -3.419 1.00 93.38 186 GLU A CA 1
ATOM 1358 C C . GLU A 1 186 ? -17.480 14.009 -3.450 1.00 93.38 186 GLU A C 1
ATOM 1360 O O . GLU A 1 186 ? -18.163 14.595 -2.616 1.00 93.38 186 GLU A O 1
ATOM 1365 N N . GLU A 1 187 ? -18.026 13.285 -4.437 1.00 94.38 187 GLU A N 1
ATOM 1366 C CA . GLU A 1 187 ? -19.463 13.005 -4.538 1.00 94.38 187 GLU A CA 1
ATOM 1367 C C . GLU A 1 187 ? -19.840 11.772 -3.719 1.00 94.38 187 GLU A C 1
ATOM 1369 O O . GLU A 1 187 ? -20.789 11.866 -2.957 1.00 94.38 187 GLU A O 1
ATOM 1374 N N . ASN A 1 188 ? -19.089 10.668 -3.849 1.00 96.44 188 ASN A N 1
ATOM 1375 C CA . ASN A 1 188 ? -19.468 9.374 -3.262 1.00 96.44 188 ASN A CA 1
ATOM 1376 C C . ASN A 1 188 ? -18.691 9.009 -1.979 1.00 96.44 188 ASN A C 1
ATOM 1378 O O . ASN A 1 188 ? -18.965 7.984 -1.347 1.00 96.44 188 ASN A O 1
ATOM 1382 N N . ILE A 1 189 ? -17.620 9.745 -1.653 1.00 96.81 189 ILE A N 1
ATOM 1383 C CA . ILE A 1 189 ? -16.651 9.362 -0.618 1.00 96.81 189 ILE A CA 1
ATOM 1384 C C . ILE A 1 189 ? -16.338 10.538 0.305 1.00 96.81 189 ILE A C 1
ATOM 1386 O O . ILE A 1 189 ? -15.713 11.520 -0.097 1.00 96.81 189 ILE A O 1
ATOM 1390 N N . ASP A 1 190 ? -16.652 10.363 1.587 1.00 95.94 190 ASP A N 1
ATOM 1391 C CA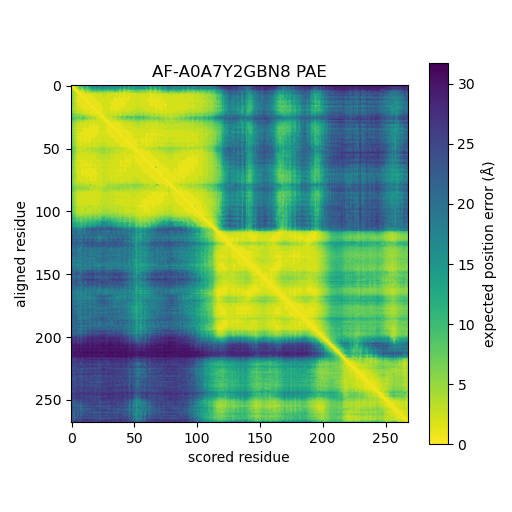 . ASP A 1 190 ? -16.364 11.345 2.632 1.00 95.94 190 ASP A CA 1
ATOM 1392 C C . ASP A 1 190 ? -14.937 11.203 3.176 1.00 95.94 190 ASP A C 1
ATOM 1394 O O . ASP A 1 190 ? -14.246 12.194 3.447 1.00 95.94 190 ASP A O 1
ATOM 1398 N N . TYR A 1 191 ? -14.453 9.964 3.330 1.00 96.69 191 TYR A N 1
ATOM 1399 C CA . TYR A 1 191 ? -13.144 9.717 3.929 1.00 96.69 191 TYR A CA 1
ATOM 1400 C C . TYR A 1 191 ? -12.462 8.442 3.426 1.00 96.69 191 TYR A C 1
ATOM 1402 O O . TYR A 1 191 ? -13.090 7.415 3.172 1.00 96.69 191 TYR A O 1
ATOM 1410 N N . VAL A 1 192 ? -11.128 8.496 3.306 1.00 97.44 192 VAL A N 1
ATOM 1411 C CA . VAL A 1 192 ? -10.293 7.348 2.918 1.00 97.44 192 VAL A CA 1
ATOM 1412 C C . VAL A 1 192 ? -8.983 7.336 3.689 1.00 97.44 192 VAL A C 1
ATOM 1414 O O . VAL A 1 192 ? -8.166 8.257 3.587 1.00 97.44 192 VAL A O 1
ATOM 1417 N N . GLU A 1 193 ? -8.688 6.223 4.352 1.00 96.25 193 GLU A N 1
ATOM 1418 C CA . GLU A 1 193 ? -7.394 6.010 4.992 1.00 96.25 193 GLU A CA 1
ATOM 1419 C C . GLU A 1 193 ? -6.880 4.574 4.890 1.00 96.25 193 GLU A C 1
ATOM 1421 O O . GLU A 1 193 ? -7.550 3.671 4.406 1.00 96.25 193 GLU A O 1
ATOM 1426 N N . LEU A 1 194 ? -5.637 4.367 5.325 1.00 94.88 194 LEU A N 1
ATOM 1427 C CA . LEU A 1 194 ? -5.061 3.030 5.457 1.00 94.88 194 LEU A CA 1
ATOM 1428 C C . LEU A 1 194 ? -5.571 2.379 6.742 1.00 94.88 194 LEU A C 1
ATOM 1430 O O . LEU A 1 194 ? -5.389 2.949 7.817 1.00 94.88 194 LEU A O 1
ATOM 1434 N N . ASN A 1 195 ? -6.091 1.155 6.640 1.00 93.94 195 ASN A N 1
ATOM 1435 C CA . ASN A 1 195 ? -6.418 0.350 7.809 1.00 93.94 195 ASN A CA 1
ATOM 1436 C C . ASN A 1 195 ? -5.122 -0.173 8.442 1.00 93.94 195 ASN A C 1
ATOM 1438 O O . ASN A 1 195 ? -4.460 -1.067 7.905 1.00 93.94 195 ASN A O 1
ATOM 1442 N N . ARG A 1 196 ? -4.711 0.425 9.562 1.00 87.12 196 ARG A N 1
ATOM 1443 C CA . ARG A 1 196 ? -3.443 0.096 10.223 1.00 87.12 196 ARG A CA 1
ATOM 1444 C C . ARG A 1 196 ? -3.640 -0.951 11.305 1.00 87.12 196 ARG A C 1
ATOM 1446 O O . ARG A 1 196 ? -4.560 -0.876 12.111 1.00 87.12 196 ARG A O 1
ATOM 1453 N N . THR A 1 197 ? -2.687 -1.869 11.402 1.00 84.06 197 THR A N 1
ATOM 1454 C CA . THR A 1 197 ? -2.587 -2.766 12.552 1.00 84.06 197 THR A CA 1
ATOM 1455 C C . THR A 1 197 ? -2.029 -2.012 13.756 1.00 84.06 197 THR A C 1
ATOM 1457 O O . THR A 1 197 ? -0.950 -1.420 13.682 1.00 84.06 197 THR A O 1
ATOM 1460 N N . VAL A 1 198 ? -2.749 -2.061 14.876 1.00 84.50 198 VAL A N 1
ATOM 1461 C CA . VAL A 1 198 ? -2.261 -1.599 16.179 1.00 84.50 198 VAL A CA 1
ATOM 1462 C C . VAL A 1 198 ? -1.760 -2.813 16.953 1.00 84.50 198 VAL A C 1
ATOM 1464 O O . VAL A 1 198 ? -2.502 -3.769 17.163 1.00 84.50 198 VAL A O 1
ATOM 1467 N N . THR A 1 199 ? -0.499 -2.774 17.377 1.00 83.25 199 THR A N 1
ATOM 1468 C CA . THR A 1 199 ? 0.135 -3.868 18.123 1.00 83.25 199 THR A CA 1
ATOM 1469 C C . THR A 1 199 ? 0.393 -3.433 19.556 1.00 83.25 199 THR A C 1
ATOM 1471 O O . THR A 1 199 ? 0.969 -2.370 19.792 1.00 83.25 199 THR A O 1
ATOM 1474 N N . LEU A 1 200 ? 0.007 -4.270 20.519 1.00 81.56 200 LEU A N 1
ATOM 1475 C CA . LEU A 1 200 ? 0.362 -4.064 21.918 1.00 81.56 200 LEU A CA 1
ATOM 1476 C C . LEU A 1 200 ? 1.849 -4.346 22.125 1.00 81.56 200 LEU A C 1
ATOM 1478 O O . LEU A 1 200 ? 2.372 -5.362 21.667 1.00 81.56 200 LEU A O 1
ATOM 1482 N N . VAL A 1 201 ? 2.529 -3.457 22.842 1.00 82.44 201 VAL A N 1
ATOM 1483 C CA . VAL A 1 201 ? 3.898 -3.705 23.296 1.00 82.44 201 VAL A CA 1
ATOM 1484 C C . VAL A 1 201 ? 3.811 -4.569 24.556 1.00 82.44 201 VAL A C 1
ATOM 1486 O O . VAL A 1 201 ? 3.237 -4.104 25.543 1.00 82.44 201 VAL A O 1
ATOM 1489 N N . PRO A 1 202 ? 4.352 -5.805 24.565 1.00 78.12 202 PRO A N 1
ATOM 1490 C CA . PRO A 1 202 ? 4.330 -6.636 25.759 1.00 78.12 202 PRO A CA 1
ATOM 1491 C C . PRO A 1 202 ? 5.065 -5.927 26.892 1.00 78.12 202 PRO A C 1
ATOM 1493 O O . PRO A 1 202 ? 6.208 -5.492 26.720 1.00 78.12 202 PRO A O 1
ATOM 1496 N N . LEU A 1 203 ? 4.422 -5.822 28.053 1.00 76.69 203 LEU A N 1
ATOM 1497 C CA . LEU A 1 203 ? 5.109 -5.342 29.242 1.00 76.69 203 LEU A CA 1
ATOM 1498 C C . LEU A 1 203 ? 6.218 -6.347 29.593 1.00 76.69 203 LEU A C 1
ATOM 1500 O O . LEU A 1 203 ? 5.955 -7.554 29.633 1.00 76.69 203 LEU A O 1
ATOM 1504 N N . PRO A 1 204 ? 7.461 -5.891 29.823 1.00 75.19 204 PRO A N 1
ATOM 1505 C CA . PRO A 1 204 ? 8.512 -6.782 30.281 1.00 75.19 204 PRO A CA 1
ATOM 1506 C C . PRO A 1 204 ? 8.095 -7.398 31.619 1.00 75.19 204 PRO A C 1
ATOM 1508 O O . PRO A 1 204 ? 7.493 -6.730 32.460 1.00 75.19 204 PRO A O 1
ATOM 1511 N N . ALA A 1 205 ? 8.425 -8.674 31.824 1.00 68.38 205 ALA A N 1
ATOM 1512 C CA . ALA A 1 205 ? 8.262 -9.314 33.121 1.00 68.38 205 ALA A CA 1
ATOM 1513 C C . ALA A 1 205 ? 9.216 -8.639 34.118 1.00 68.38 205 ALA A C 1
ATOM 1515 O O . ALA A 1 205 ? 10.398 -8.973 34.196 1.00 68.38 205 ALA A O 1
ATOM 1516 N N . THR A 1 206 ? 8.721 -7.635 34.833 1.00 59.03 206 THR A N 1
ATOM 1517 C CA . THR A 1 206 ? 9.495 -6.943 35.859 1.00 59.03 206 THR A CA 1
ATOM 1518 C C . THR A 1 206 ? 9.582 -7.836 37.090 1.00 59.03 206 THR A C 1
ATOM 1520 O O . THR A 1 206 ? 8.568 -8.288 37.622 1.00 59.03 206 THR A O 1
ATOM 1523 N N . THR A 1 207 ? 10.800 -8.089 37.563 1.00 58.84 207 THR A N 1
ATOM 1524 C CA . THR A 1 207 ? 11.036 -8.682 38.881 1.00 58.84 207 THR A CA 1
ATOM 1525 C C . THR A 1 207 ? 10.473 -7.725 39.927 1.00 58.84 207 THR A C 1
ATOM 1527 O O . THR A 1 207 ? 10.880 -6.567 39.960 1.00 58.84 207 THR A O 1
ATOM 1530 N N . ALA A 1 208 ? 9.524 -8.179 40.748 1.00 60.97 208 ALA A N 1
ATOM 1531 C CA . ALA A 1 208 ? 8.889 -7.337 41.756 1.00 60.97 208 ALA A CA 1
ATOM 1532 C C . ALA A 1 208 ? 9.945 -6.685 42.666 1.00 60.97 208 ALA A C 1
ATOM 1534 O O . ALA A 1 208 ? 10.624 -7.372 43.431 1.00 60.97 208 ALA A O 1
ATOM 1535 N N . GLU A 1 209 ? 10.093 -5.362 42.587 1.00 60.38 209 GLU A N 1
ATOM 1536 C CA . GLU A 1 209 ? 10.810 -4.617 43.614 1.00 60.38 209 GLU A CA 1
ATOM 1537 C C . GLU A 1 209 ? 9.970 -4.656 44.894 1.00 60.38 209 GLU A C 1
ATOM 1539 O O . GLU A 1 209 ? 8.784 -4.318 44.892 1.00 60.38 209 GLU A O 1
ATOM 1544 N N . THR A 1 210 ? 10.570 -5.096 46.000 1.00 58.50 210 THR A N 1
ATOM 1545 C CA . THR A 1 210 ? 9.958 -5.018 47.331 1.00 58.50 210 THR A CA 1
ATOM 1546 C C . THR A 1 210 ? 9.804 -3.556 47.729 1.00 58.50 210 THR A C 1
ATOM 1548 O O . THR A 1 210 ? 10.712 -2.954 48.303 1.00 58.50 210 THR A O 1
ATOM 1551 N N . LEU A 1 211 ? 8.647 -2.983 47.414 1.00 60.84 211 LEU A N 1
ATOM 1552 C CA . LEU A 1 211 ? 8.216 -1.704 47.955 1.00 60.84 211 LEU A CA 1
ATOM 1553 C C . LEU A 1 211 ? 7.784 -1.890 49.421 1.00 60.84 211 LEU A C 1
ATOM 1555 O O . LEU A 1 211 ? 7.270 -2.953 49.784 1.00 60.84 211 LEU A O 1
ATOM 1559 N N . PRO A 1 212 ? 8.015 -0.893 50.292 1.00 58.88 212 PRO A N 1
ATOM 1560 C CA . PRO A 1 212 ? 7.601 -0.969 51.687 1.00 58.88 212 PRO A CA 1
ATOM 1561 C C . PRO A 1 212 ? 6.083 -1.153 51.781 1.00 58.88 212 PRO A C 1
ATOM 1563 O O . PRO A 1 212 ? 5.323 -0.472 51.094 1.00 58.88 212 PRO A O 1
ATOM 1566 N N . ALA A 1 213 ? 5.652 -2.081 52.639 1.00 57.84 213 ALA A N 1
ATOM 1567 C CA . ALA A 1 213 ? 4.241 -2.307 52.917 1.00 57.84 213 ALA A CA 1
ATOM 1568 C C . ALA A 1 213 ? 3.622 -1.012 53.458 1.00 57.84 213 ALA A C 1
ATOM 1570 O O . ALA A 1 213 ? 3.984 -0.544 54.540 1.00 57.84 213 ALA A O 1
ATOM 1571 N N . SER A 1 214 ? 2.707 -0.429 52.692 1.00 57.06 214 SER A N 1
ATOM 1572 C CA . SER A 1 214 ? 1.836 0.619 53.209 1.00 57.06 214 SER A CA 1
ATOM 1573 C C . SER A 1 214 ? 0.812 -0.000 54.159 1.00 57.06 214 SER A C 1
ATOM 1575 O O . SER A 1 214 ? 0.576 -1.209 54.123 1.00 57.06 214 SER A O 1
ATOM 1577 N N . GLY A 1 215 ? 0.278 0.820 55.061 1.00 60.00 215 GLY A N 1
ATOM 1578 C CA . GLY A 1 215 ? -0.552 0.401 56.189 1.00 60.00 215 GLY A CA 1
ATOM 1579 C C . GLY A 1 215 ? -1.822 -0.370 55.811 1.00 60.00 215 GLY A C 1
ATOM 1580 O O . GLY A 1 215 ? -2.109 -0.650 54.652 1.00 60.00 215 GLY A O 1
ATO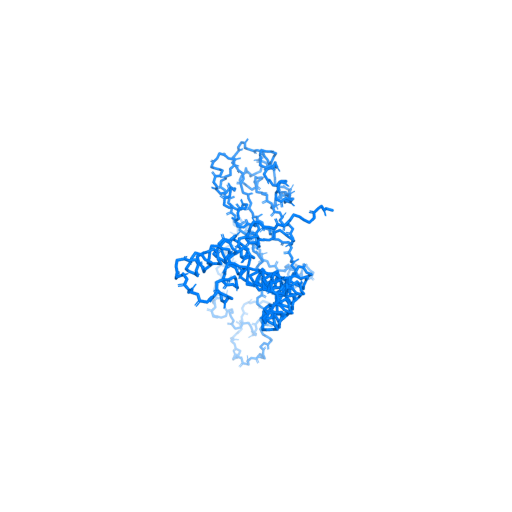M 1581 N N . THR A 1 216 ? -2.603 -0.728 56.830 1.00 60.47 216 THR A N 1
ATOM 1582 C CA . THR A 1 216 ? -3.889 -1.426 56.681 1.00 60.47 216 THR A CA 1
ATOM 1583 C C . THR A 1 216 ? -4.811 -0.682 55.709 1.00 60.47 216 THR A C 1
ATOM 1585 O O . THR A 1 216 ? -5.329 0.379 56.058 1.00 60.47 216 THR A O 1
ATOM 1588 N N . ARG A 1 217 ? -5.010 -1.244 54.512 1.00 70.19 217 ARG A N 1
ATOM 1589 C CA . ARG A 1 217 ? -5.934 -0.729 53.489 1.00 70.19 217 ARG A CA 1
ATOM 1590 C C . ARG A 1 217 ? -7.373 -1.145 53.807 1.00 70.19 217 ARG A C 1
ATOM 1592 O O . ARG A 1 217 ? -7.585 -2.159 54.475 1.00 70.19 217 ARG A O 1
ATOM 1599 N N . ARG A 1 218 ? -8.369 -0.381 53.338 1.00 72.38 218 ARG A N 1
ATOM 1600 C CA . ARG A 1 218 ? -9.799 -0.713 53.541 1.00 72.38 218 ARG A CA 1
ATOM 1601 C C . ARG A 1 218 ? -10.300 -1.834 52.620 1.00 72.38 218 ARG A C 1
ATOM 1603 O O . ARG A 1 218 ? -11.387 -2.359 52.855 1.00 72.38 218 ARG A O 1
ATOM 1610 N N . ALA A 1 219 ? -9.539 -2.194 51.586 1.00 75.69 219 ALA A N 1
ATOM 1611 C CA . ALA A 1 219 ? -9.871 -3.284 50.673 1.00 75.69 219 ALA A CA 1
ATOM 1612 C C . ALA A 1 219 ? -9.811 -4.652 51.380 1.00 75.69 219 ALA A C 1
ATOM 1614 O O . ALA A 1 219 ? -8.842 -4.962 52.072 1.00 75.69 219 ALA A O 1
ATOM 1615 N N . ASN A 1 220 ? -10.833 -5.489 51.178 1.00 81.25 220 ASN A N 1
ATOM 1616 C CA . ASN A 1 220 ? -10.869 -6.869 51.675 1.00 81.25 220 ASN A CA 1
ATOM 1617 C C . ASN A 1 220 ? -10.147 -7.819 50.703 1.00 81.25 220 ASN A C 1
ATOM 1619 O O . ASN A 1 220 ? -10.760 -8.720 50.139 1.00 81.25 220 ASN A O 1
ATOM 1623 N N . ASP A 1 221 ? -8.860 -7.568 50.482 1.00 81.81 221 ASP A N 1
ATOM 1624 C CA . ASP A 1 221 ? -8.001 -8.341 49.583 1.00 81.81 221 ASP A CA 1
ATOM 1625 C C . ASP A 1 221 ? -6.744 -8.794 50.362 1.00 81.81 221 ASP A C 1
ATOM 1627 O O . ASP A 1 221 ? -6.035 -7.945 50.915 1.00 81.81 221 ASP A O 1
ATOM 1631 N N . PRO A 1 222 ? -6.436 -10.108 50.446 1.00 84.12 222 PRO A N 1
ATOM 1632 C CA . PRO A 1 222 ? -5.219 -10.611 51.092 1.00 84.12 222 PRO A CA 1
ATOM 1633 C C . PRO A 1 222 ? -3.920 -10.021 50.523 1.00 84.12 222 PRO A C 1
ATOM 1635 O O . PRO A 1 222 ? -2.915 -9.932 51.232 1.00 84.12 222 PRO A O 1
ATOM 1638 N N . LEU A 1 223 ? -3.939 -9.611 49.255 1.00 82.81 223 LEU A N 1
ATOM 1639 C CA . LEU A 1 223 ? -2.841 -8.972 48.539 1.00 82.81 223 LEU A CA 1
ATOM 1640 C C . LEU A 1 223 ? -2.956 -7.449 48.520 1.00 82.81 223 LEU A C 1
ATOM 1642 O O . LEU A 1 223 ? -2.091 -6.799 47.926 1.00 82.81 223 LEU A O 1
ATOM 1646 N N . ALA A 1 224 ? -3.942 -6.866 49.220 1.00 81.62 224 ALA A N 1
ATOM 1647 C CA . ALA A 1 224 ? -4.121 -5.423 49.299 1.00 81.62 224 ALA A CA 1
ATOM 1648 C C . ALA A 1 224 ? -2.792 -4.762 49.631 1.00 81.62 224 ALA A C 1
ATOM 1650 O O . ALA A 1 224 ? -2.423 -3.834 48.929 1.00 81.62 224 ALA A O 1
ATOM 1651 N N . ALA A 1 225 ? -2.043 -5.291 50.618 1.00 79.38 225 ALA A N 1
ATOM 1652 C CA . ALA A 1 225 ? -0.714 -4.853 51.078 1.00 79.38 225 ALA A CA 1
ATOM 1653 C C . ALA A 1 225 ? 0.318 -4.626 49.943 1.00 79.38 225 ALA A C 1
ATOM 1655 O O . ALA A 1 225 ? 1.150 -3.719 50.045 1.00 79.38 225 ALA A O 1
ATOM 1656 N N . SER A 1 226 ? 0.215 -5.366 48.840 1.00 79.38 226 SER A N 1
ATOM 1657 C CA . SER A 1 226 ? 1.144 -5.338 47.704 1.00 79.38 226 SER A CA 1
ATOM 1658 C C . SER A 1 226 ? 0.761 -4.351 46.591 1.00 79.38 226 SER A C 1
ATOM 1660 O O . SER A 1 226 ? 1.555 -4.119 45.680 1.00 79.38 226 SER A O 1
ATOM 1662 N N . GLN A 1 227 ? -0.415 -3.723 46.656 1.00 82.44 227 GLN A N 1
ATOM 1663 C CA . GLN A 1 227 ? -0.924 -2.817 45.620 1.00 82.44 227 GLN A CA 1
ATOM 1664 C C . GLN A 1 227 ? -0.491 -1.362 45.869 1.00 82.44 227 GLN A C 1
ATOM 1666 O O . GLN A 1 227 ? -1.304 -0.495 46.173 1.00 82.44 227 GLN A O 1
ATOM 1671 N N . TRP A 1 228 ? 0.804 -1.063 45.730 1.00 83.06 228 TRP A N 1
ATOM 1672 C CA . TRP A 1 228 ? 1.364 0.281 45.990 1.00 83.06 228 TRP A CA 1
ATOM 1673 C C . TRP A 1 228 ? 0.644 1.422 45.241 1.00 83.06 228 TRP A C 1
ATOM 1675 O O . TRP A 1 228 ? 0.518 2.532 45.761 1.00 83.06 228 TRP A O 1
ATOM 1685 N N . ALA A 1 229 ? 0.138 1.151 44.032 1.00 84.25 229 ALA A N 1
ATOM 1686 C CA . ALA A 1 229 ? -0.574 2.130 43.215 1.00 84.25 229 ALA A CA 1
ATOM 1687 C C . ALA A 1 229 ? -1.868 2.628 43.883 1.00 84.25 229 ALA A C 1
ATOM 1689 O O . ALA A 1 229 ? -2.297 3.751 43.620 1.00 84.25 229 ALA A O 1
ATOM 1690 N N . PHE A 1 230 ? -2.465 1.836 44.781 1.00 84.31 230 PHE A N 1
ATOM 1691 C CA . PHE A 1 230 ? -3.674 2.231 45.501 1.00 84.31 230 PHE A CA 1
ATOM 1692 C C . PHE A 1 230 ? -3.399 3.365 46.490 1.00 84.31 230 PHE A C 1
ATOM 1694 O O . PHE A 1 230 ? -4.236 4.254 46.641 1.00 84.31 230 PHE A O 1
ATOM 1701 N N . ASP A 1 231 ? -2.215 3.395 47.108 1.00 81.56 231 ASP A N 1
ATOM 1702 C CA . ASP A 1 231 ? -1.833 4.514 47.975 1.00 81.56 231 ASP A CA 1
ATOM 1703 C C . ASP A 1 231 ? -1.508 5.749 47.146 1.00 81.56 231 ASP A C 1
ATOM 1705 O O . ASP A 1 231 ? -1.958 6.849 47.462 1.00 81.56 231 ASP A O 1
ATOM 1709 N N . ALA A 1 232 ? -0.753 5.559 46.058 1.00 85.56 232 ALA A N 1
ATOM 1710 C CA . ALA A 1 232 ? -0.366 6.643 45.160 1.00 85.56 232 ALA A CA 1
ATOM 1711 C C . ALA A 1 232 ? -1.593 7.357 44.567 1.00 85.56 232 ALA A C 1
ATOM 1713 O O . ALA A 1 232 ? -1.575 8.574 44.395 1.00 85.56 232 ALA A O 1
ATOM 1714 N N . ALA A 1 233 ? -2.667 6.608 44.298 1.00 88.56 233 ALA A N 1
ATOM 1715 C CA . ALA A 1 233 ? -3.937 7.131 43.806 1.00 88.56 233 ALA A CA 1
ATOM 1716 C C . ALA A 1 233 ? -4.954 7.482 44.917 1.00 88.56 233 ALA A C 1
ATOM 1718 O O . ALA A 1 233 ? -6.066 7.897 44.599 1.00 88.56 233 ALA A O 1
ATOM 1719 N N . ASN A 1 234 ? -4.598 7.346 46.203 1.00 87.00 234 ASN A N 1
ATOM 1720 C CA . ASN A 1 234 ? -5.479 7.589 47.356 1.00 87.00 234 ASN A CA 1
ATOM 1721 C C . ASN A 1 234 ? -6.839 6.854 47.267 1.00 87.00 234 ASN A C 1
ATOM 1723 O O . ASN A 1 234 ? -7.907 7.424 47.516 1.00 87.00 234 ASN A O 1
ATOM 1727 N N . ILE A 1 235 ? -6.803 5.571 46.903 1.00 88.56 235 ILE A N 1
ATOM 1728 C CA . ILE A 1 235 ? -8.001 4.748 46.677 1.00 88.56 235 ILE A CA 1
ATOM 1729 C C . ILE A 1 235 ? -8.818 4.543 47.964 1.00 88.56 235 ILE A C 1
ATOM 1731 O O . ILE A 1 235 ? -10.046 4.520 47.906 1.00 88.56 235 ILE A O 1
ATOM 1735 N N . ASP A 1 236 ? -8.184 4.504 49.141 1.00 87.31 236 ASP A N 1
ATOM 1736 C CA . ASP A 1 236 ? -8.898 4.425 50.428 1.00 87.31 236 ASP A CA 1
ATOM 1737 C C . ASP A 1 236 ? -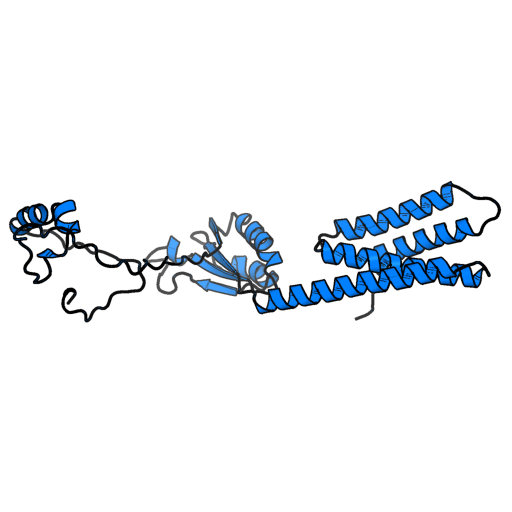9.827 5.634 50.658 1.00 87.31 236 ASP A C 1
ATOM 1739 O O . ASP A 1 236 ? -10.951 5.471 51.144 1.00 87.31 236 ASP A O 1
ATOM 1743 N N . GLY A 1 237 ? -9.400 6.838 50.257 1.00 88.69 237 GLY A N 1
ATOM 1744 C CA . GLY A 1 237 ? -10.235 8.040 50.307 1.00 88.69 237 GLY A CA 1
ATOM 1745 C C . GLY A 1 237 ? -11.403 7.984 49.316 1.00 88.69 237 GLY A C 1
ATOM 1746 O O . GLY A 1 237 ? -12.515 8.401 49.642 1.00 88.69 237 GLY A O 1
ATOM 1747 N N . ALA A 1 238 ? -11.187 7.410 48.128 1.00 89.31 238 ALA A N 1
ATOM 1748 C CA . ALA A 1 238 ? -12.266 7.175 47.169 1.00 89.31 238 ALA A CA 1
ATOM 1749 C C . ALA A 1 238 ? -13.297 6.176 47.721 1.00 89.31 238 ALA A C 1
ATOM 1751 O O . ALA A 1 238 ? -14.499 6.437 47.657 1.00 89.31 238 ALA A O 1
ATOM 1752 N N . HIS A 1 239 ? -12.851 5.074 48.332 1.00 89.00 239 HIS A N 1
ATOM 1753 C CA . HIS A 1 239 ? -13.742 4.113 48.984 1.00 89.00 239 HIS A CA 1
ATOM 1754 C C . HIS A 1 239 ? -14.545 4.733 50.128 1.00 89.00 239 HIS A C 1
ATOM 1756 O O . HIS A 1 239 ? -15.728 4.425 50.264 1.00 89.00 239 HIS A O 1
ATOM 1762 N N . GLU A 1 240 ? -13.947 5.615 50.933 1.00 89.00 240 GLU A N 1
ATOM 1763 C CA . GLU A 1 240 ? -14.662 6.333 51.992 1.00 89.00 240 GLU A CA 1
ATOM 1764 C C . GLU A 1 240 ? -15.849 7.128 51.444 1.00 89.00 240 GLU A C 1
ATOM 1766 O O . GLU A 1 240 ? -16.975 6.942 51.907 1.00 89.00 240 GLU A O 1
ATOM 1771 N N . ILE A 1 241 ? -15.616 7.935 50.408 1.00 90.75 241 ILE A N 1
ATOM 1772 C CA . ILE A 1 241 ? -16.665 8.730 49.759 1.00 90.75 241 ILE A CA 1
ATOM 1773 C C . ILE A 1 241 ? -17.733 7.815 49.149 1.00 90.75 241 ILE A C 1
ATOM 1775 O O . ILE A 1 241 ? -18.931 8.018 49.360 1.00 90.75 241 ILE A O 1
ATOM 1779 N N . LEU A 1 242 ? -17.313 6.782 48.414 1.00 88.88 242 LEU A N 1
ATOM 1780 C CA . LEU A 1 242 ? -18.229 5.883 47.713 1.00 88.88 242 LEU A CA 1
ATOM 1781 C C . LEU A 1 242 ? -19.072 5.039 48.677 1.00 88.88 242 LEU A C 1
ATOM 1783 O O . LEU A 1 242 ? -20.247 4.824 48.409 1.00 88.88 242 LEU A O 1
ATOM 1787 N N . SER A 1 243 ? -18.527 4.629 49.827 1.00 88.62 243 SER A N 1
ATOM 1788 C CA . SER A 1 243 ? -19.268 3.871 50.850 1.00 88.62 243 SER A CA 1
ATOM 1789 C C . SER A 1 243 ? -20.432 4.646 51.477 1.00 88.62 243 SER A C 1
ATOM 1791 O O . SER A 1 243 ? -21.357 4.043 52.017 1.00 88.62 243 SER A O 1
ATOM 1793 N N . GLN A 1 244 ? -20.393 5.978 51.398 1.00 91.25 244 GLN A N 1
ATOM 1794 C CA . GLN A 1 244 ? -21.421 6.879 51.923 1.00 91.25 244 GLN A CA 1
ATOM 1795 C C . GLN A 1 244 ? -22.353 7.407 50.825 1.00 91.25 244 GLN A C 1
ATOM 1797 O O . GLN A 1 244 ? -23.296 8.140 51.119 1.00 91.25 244 GLN A O 1
ATOM 1802 N N . THR A 1 245 ? -22.092 7.054 49.563 1.00 90.44 245 THR A N 1
ATOM 1803 C CA . THR A 1 245 ? -22.817 7.566 48.401 1.00 90.44 245 THR A CA 1
ATOM 1804 C C . THR A 1 245 ? -23.713 6.480 47.820 1.00 90.44 245 THR A C 1
ATOM 1806 O O . THR A 1 245 ? -23.244 5.405 47.456 1.00 90.44 245 THR A O 1
ATOM 1809 N N . GLU A 1 246 ? -25.004 6.769 47.671 1.00 90.19 246 GLU A N 1
ATOM 1810 C CA . GLU A 1 246 ? -25.928 5.865 46.987 1.00 90.19 246 GLU A CA 1
ATOM 1811 C C . GLU A 1 246 ? -25.819 6.044 45.457 1.00 90.19 246 GLU A C 1
ATOM 1813 O O . GLU A 1 246 ? -25.988 7.164 44.957 1.00 90.19 246 GLU A O 1
ATOM 1818 N N . PRO A 1 247 ? -25.520 4.985 44.677 1.00 89.88 247 PRO A N 1
ATOM 1819 C CA . PRO A 1 247 ? -25.390 5.103 43.228 1.00 89.88 247 PRO A CA 1
ATOM 1820 C C . PRO A 1 247 ? -26.719 5.473 42.558 1.00 89.88 247 PRO A C 1
ATOM 1822 O O . PRO A 1 247 ? -27.676 4.705 42.572 1.00 89.88 247 PRO A O 1
ATOM 1825 N N . VAL A 1 248 ? -26.761 6.629 41.891 1.00 91.25 248 VAL A N 1
ATOM 1826 C CA . VAL A 1 248 ? -27.966 7.104 41.181 1.00 91.25 248 VAL A CA 1
ATOM 1827 C C . VAL A 1 248 ? -28.110 6.456 39.797 1.00 91.25 248 VAL A C 1
ATOM 1829 O O . VAL A 1 248 ? -29.216 6.284 39.289 1.00 91.25 248 VAL A O 1
ATOM 1832 N N . ARG A 1 249 ? -26.987 6.104 39.157 1.00 91.62 249 ARG A N 1
ATOM 1833 C CA . ARG A 1 249 ? -26.927 5.457 37.837 1.00 91.62 249 ARG A CA 1
ATOM 1834 C C . ARG A 1 249 ? -25.748 4.493 37.777 1.00 91.62 249 ARG A C 1
ATOM 1836 O O . ARG A 1 249 ? -24.718 4.736 38.400 1.00 91.62 249 ARG A O 1
ATOM 1843 N N . LYS A 1 250 ? -25.889 3.423 36.992 1.00 90.25 250 LYS A N 1
ATOM 1844 C CA . LYS A 1 250 ? -24.787 2.500 36.696 1.00 90.25 250 LYS A CA 1
ATOM 1845 C C . LYS A 1 250 ? -23.864 3.116 35.646 1.00 90.25 250 LYS A C 1
ATOM 1847 O O . LYS A 1 250 ? -24.347 3.596 34.623 1.00 90.25 250 LYS A O 1
ATOM 1852 N N . ALA A 1 251 ? -22.560 3.081 35.901 1.00 90.94 251 ALA A N 1
ATOM 1853 C CA . ALA A 1 251 ? -21.547 3.383 34.898 1.00 90.94 251 ALA A CA 1
ATOM 1854 C C . ALA A 1 251 ? -21.198 2.105 34.123 1.00 90.94 251 ALA A C 1
ATOM 1856 O O . ALA A 1 251 ? -21.095 1.033 34.718 1.00 90.94 251 ALA A O 1
ATOM 1857 N N . ILE A 1 252 ? -21.019 2.229 32.808 1.00 92.94 252 ILE A N 1
ATOM 1858 C CA . ILE A 1 252 ? -20.465 1.169 31.963 1.00 92.94 252 ILE A CA 1
ATOM 1859 C C . ILE A 1 252 ? -19.030 1.571 31.641 1.00 92.94 252 ILE A C 1
ATOM 1861 O O . ILE A 1 252 ? -18.800 2.656 31.110 1.00 92.94 252 ILE A O 1
ATOM 1865 N N . VAL A 1 253 ? -18.078 0.704 31.977 1.00 92.88 253 VAL A N 1
ATOM 1866 C CA . VAL A 1 253 ? -16.666 0.867 31.624 1.00 92.88 253 VAL A CA 1
ATOM 1867 C C . VAL A 1 253 ? -16.366 -0.107 30.490 1.00 92.88 253 VAL A C 1
ATOM 1869 O O . VAL A 1 253 ? -16.411 -1.318 30.692 1.00 92.88 253 VAL A O 1
ATOM 1872 N N . ALA A 1 254 ? -16.107 0.421 29.294 1.00 94.88 254 ALA A N 1
ATOM 1873 C CA . ALA A 1 254 ? -15.678 -0.369 28.145 1.00 94.88 254 ALA A CA 1
ATOM 1874 C C . ALA A 1 254 ? -14.146 -0.403 28.092 1.00 94.88 254 ALA A C 1
ATOM 1876 O O . ALA A 1 254 ? -13.503 0.647 28.113 1.00 94.88 254 ALA A O 1
ATOM 1877 N N . ILE A 1 255 ? -13.570 -1.603 28.029 1.00 91.50 255 ILE A N 1
ATOM 1878 C CA . ILE A 1 255 ? -12.123 -1.825 27.951 1.00 91.50 255 ILE A CA 1
ATOM 1879 C C . ILE A 1 255 ? -11.815 -2.388 26.561 1.00 91.50 255 ILE A C 1
ATOM 1881 O O . ILE A 1 255 ? -12.276 -3.477 26.222 1.00 91.50 255 ILE A O 1
ATOM 1885 N N . LEU A 1 256 ? -11.063 -1.634 25.756 1.00 92.12 256 LEU A N 1
ATOM 1886 C CA . LEU A 1 256 ? -10.582 -2.069 24.444 1.00 92.12 256 LEU A CA 1
ATOM 1887 C C . LEU A 1 256 ? -9.191 -2.688 24.622 1.00 92.12 256 LEU A C 1
ATOM 1889 O O . LEU A 1 256 ? -8.187 -1.981 24.625 1.00 92.12 256 LEU A O 1
ATOM 1893 N N . ASP A 1 257 ? -9.152 -4.003 24.808 1.00 90.25 257 ASP A N 1
ATOM 1894 C CA . ASP A 1 257 ? -7.929 -4.786 25.015 1.00 90.25 257 ASP A CA 1
ATOM 1895 C C . ASP A 1 257 ? -8.102 -6.177 24.367 1.00 90.25 257 ASP A C 1
ATOM 1897 O O . ASP A 1 257 ? -9.061 -6.435 23.639 1.00 90.25 257 ASP A O 1
ATOM 1901 N N . THR A 1 258 ? -7.194 -7.099 24.650 1.00 89.88 258 THR A N 1
ATOM 1902 C CA . THR A 1 258 ? -7.180 -8.501 24.206 1.00 89.88 258 THR A CA 1
ATOM 1903 C C . THR A 1 258 ? -8.308 -9.364 24.779 1.00 89.88 258 THR A C 1
ATOM 1905 O O . THR A 1 258 ? -8.435 -10.532 24.411 1.00 89.88 258 THR A O 1
ATOM 1908 N N . GLY A 1 259 ? -9.145 -8.797 25.648 1.00 91.44 259 GLY A N 1
ATOM 1909 C CA . GLY A 1 259 ? -10.243 -9.469 26.331 1.00 91.44 259 GLY A CA 1
ATOM 1910 C C . GLY A 1 259 ? -10.045 -9.500 27.845 1.00 91.44 259 GLY A C 1
ATOM 1911 O O . GLY A 1 259 ? -9.050 -9.014 28.376 1.00 91.44 259 GLY A O 1
ATOM 1912 N N . VAL A 1 260 ? -11.022 -10.067 28.547 1.00 92.25 260 VAL A N 1
ATOM 1913 C CA . VAL A 1 260 ? -10.989 -10.252 30.001 1.00 92.25 260 VAL A CA 1
ATOM 1914 C C . VAL A 1 260 ? -11.327 -11.700 30.326 1.00 92.25 260 VAL A C 1
ATOM 1916 O O . VAL A 1 260 ? -12.231 -12.280 29.718 1.00 92.25 260 VAL A O 1
ATOM 1919 N N . ASP A 1 261 ? -10.618 -12.291 31.287 1.00 93.94 261 ASP A N 1
ATOM 1920 C CA . ASP A 1 261 ? -11.018 -13.583 31.837 1.00 93.94 261 ASP A CA 1
ATOM 1921 C C . ASP A 1 261 ? -12.244 -13.397 32.736 1.00 93.94 261 ASP A C 1
ATOM 1923 O O . ASP A 1 261 ? -12.147 -13.107 33.926 1.00 93.94 261 ASP A O 1
ATOM 1927 N N . ALA A 1 262 ? -13.425 -13.567 32.144 1.00 92.94 262 ALA A N 1
ATOM 1928 C CA . ALA A 1 262 ? -14.697 -13.420 32.840 1.00 92.94 262 ALA A CA 1
ATOM 1929 C C . ALA A 1 262 ? -14.937 -14.478 33.937 1.00 92.94 262 ALA A C 1
ATOM 1931 O O . ALA A 1 262 ? -15.937 -14.386 34.647 1.00 92.94 262 ALA A O 1
ATOM 1932 N N . GLN A 1 263 ? -14.082 -15.503 34.055 1.00 94.94 263 GLN A N 1
ATOM 1933 C CA . GLN A 1 263 ? -14.175 -16.523 35.104 1.00 94.94 263 GLN A CA 1
ATOM 1934 C C . GLN A 1 263 ? -13.197 -16.285 36.263 1.00 94.94 263 GLN A C 1
ATOM 1936 O O . GLN A 1 263 ? -13.235 -17.046 37.231 1.00 94.94 263 GLN A O 1
ATOM 1941 N N . HIS A 1 264 ? -12.350 -15.252 36.193 1.00 95.31 264 HIS A N 1
ATOM 1942 C CA . HIS A 1 264 ? -11.425 -14.920 37.273 1.00 95.31 264 HIS A CA 1
ATOM 1943 C C . HIS A 1 264 ? -12.189 -14.558 38.558 1.00 95.31 264 HIS A C 1
ATOM 1945 O O . HIS A 1 264 ? -13.167 -13.807 38.516 1.00 95.31 264 HIS A O 1
ATOM 1951 N N . GLU A 1 265 ? -11.740 -15.075 39.707 1.00 91.75 265 GLU A N 1
ATOM 1952 C CA . GLU A 1 265 ? -12.460 -14.943 40.984 1.00 91.75 265 GLU A CA 1
ATOM 1953 C C . GLU A 1 265 ? -12.644 -13.485 41.428 1.00 91.75 265 GLU A C 1
ATOM 1955 O O . GLU A 1 265 ? -13.711 -13.136 41.922 1.00 91.75 265 GLU A O 1
ATOM 1960 N N . ASP A 1 266 ? -11.659 -12.629 41.151 1.00 87.19 266 ASP A N 1
ATOM 1961 C CA . ASP A 1 266 ? -11.704 -11.194 41.476 1.00 87.19 266 ASP A CA 1
ATOM 1962 C C . ASP A 1 266 ? -12.544 -10.337 40.503 1.00 87.19 266 ASP A C 1
ATOM 1964 O O . ASP A 1 266 ? -12.692 -9.134 40.717 1.00 87.19 266 ASP A O 1
ATOM 1968 N N . ILE A 1 267 ? -13.067 -10.916 39.414 1.00 88.56 267 ILE A N 1
ATOM 1969 C CA . ILE A 1 267 ? -13.863 -10.197 38.396 1.00 88.56 267 ILE A CA 1
ATOM 1970 C C . ILE A 1 267 ? -15.356 -10.552 38.477 1.00 88.56 267 ILE A C 1
ATOM 1972 O O . ILE A 1 267 ? -16.201 -9.725 38.124 1.00 88.56 267 ILE A O 1
ATOM 1976 N N . ARG A 1 268 ? -15.684 -11.774 38.907 1.00 84.31 268 ARG A N 1
ATOM 1977 C CA . ARG A 1 268 ? -17.043 -12.333 38.899 1.00 84.31 268 ARG A CA 1
ATOM 1978 C C . ARG A 1 268 ? -17.966 -11.776 39.990 1.00 84.31 268 ARG A C 1
ATOM 1980 O O . ARG A 1 268 ? -17.532 -11.632 41.151 1.00 84.31 268 ARG A O 1
#

Solvent-accessible surface area (backbone atoms only — not comparable to full-atom values): 15400 Å² total; per-residue (Å²): 128,84,84,74,81,51,69,44,38,53,37,21,22,51,10,41,30,40,36,50,53,46,72,71,45,94,73,76,59,67,66,52,39,47,50,10,52,50,31,32,50,51,16,46,48,54,42,65,69,61,78,55,57,68,65,62,23,52,18,48,45,29,35,27,49,8,54,9,25,37,54,23,16,53,53,28,49,76,68,75,44,93,25,66,69,34,38,54,51,8,53,50,26,33,52,51,12,49,50,43,44,52,53,53,49,52,50,53,51,53,49,50,72,68,43,65,62,49,41,29,37,37,29,40,31,101,88,53,56,72,73,78,53,41,66,62,35,49,77,65,60,34,49,74,47,62,67,39,81,88,46,43,60,91,77,38,53,72,58,40,37,27,28,38,38,38,33,43,38,94,43,56,90,46,45,68,58,50,51,53,52,52,66,64,35,75,80,54,33,73,44,73,47,74,58,73,90,85,76,85,78,80,78,76,89,71,79,83,76,89,67,81,73,57,74,93,66,85,63,97,46,99,61,48,60,73,47,63,66,44,64,78,67,45,42,62,62,53,49,55,57,51,76,75,50,81,83,89,70,86,82,87,85,85,80,94,68,101,72,74,72,75,80,40,80,94,72,99

Radius of gyration: 34.89 Å; Cα contacts (8 Å, |Δi|>4): 307; chains: 1; bounding box: 70×32×101 Å

Secondary structure (DSSP, 8-state):
------HHHHHHHHHHHHHHHHHT-SS--HHHHHHHHHHHHHHHHHHHTSS--HHHHHHHHHHHHHHHHHHHHHHHHHTTS--HHHHHHHHHHHHHHHHHHHHHHHHHHHHHHH---EEEEEEEPTT--HHHHHHHHHHHT-EEEES-TT--TTT-HHHHTEEEEEEPGGGGGGHHHHHHHHHT-TTTEEEEEE-PPP-PPPPP-------------SS--TTGGG-HHHHHTTHHHHHHHHHT---SS-------SS---TT-TTT-

Mean predicted aligned error: 12.76 Å

pLDDT: mean 89.39, std 10.92, range [41.34, 98.06]

Sequence (268 aa):
MPYFVSTPLIVTALGLTLVAWEATRSERNPLLTLGGFVLVGIGVASRLLSGAPMLASVSSVFMDFGVGFLVAGVFLIARKASAGSFIALGVTALLVGGGLKLFAGSHAAEEAANATDVQLLVELGADDDISEIAPLLAEYGARFERAFPGVSIEMDVDLAQVFIVTVPADRHSLVERLKSLLTADEENIDYVELNRTVTLVPLPATTAETLPASGTRRANDPLAASQWAFDAANIDGAHEILSQTEPVRKAIVAILDTGVDAQHEDIR

Foldseek 3Di:
DPPPDDPLLVLLLVLLLQCLVQVPDPDHDVVSPVSSVVSNVVSLVCLCPVPDDPLLSQLVNLQSQLVSLVSSLVVCVVVVHDSVVSNVSSVVSNVVSVVSVVVVVVVVVVQLVVFDWWKKKWAWDLPADPVVCVVVLVVQPKDKDQPCPPDDCVRPSRSRRIMIITGHRVRPVCVVVSQVVLVVCPPTTDDMDTDDDDDDDDDPPDDDDPDDFDDDAPDPDPCPRVPPVCVVVVVSVVCVVVVPDDDPDDDDDDDDDPDDPCPDPVND

Nearest PDB structures (foldseek):
  7r31-assembly1_C  TM=5.357E-01  e=3.982E-01  Synechocystis sp. PCC 6803
  8tnm-assembly1_A  TM=3.890E-01  e=4.917E+00  synthetic construct
  5vre-assembly1_D  TM=3.138E-01  e=5.472E+00  Chamaesiphon minutus PCC 6605